Protein AF-A0A537KIN2-F1 (afdb_monomer_lite)

Foldseek 3Di:
DDDDDDDDDDPDDPPPPPPPPPPPPPDDPPDDPDPPDDPPPDDPPDDDDDDPDDDDPDDQDPADPPGHSDDDDADDDDPQADAQDWHHNPQFIWHHNDRVVGIHTDWDKDKDFFQFKADWADLDKDFLSHDPPWAWDDAQWKKKKKWKWKKFFQAWWKKKKKKAWPDFWPWKKKKKWKDPLAAPPDDDDIDMFIDHIDRDRIHITDITPGHDHPHIMIMMMIIITGHNHTTTITMMMHTPDGTMMTGGGIMMMMITDDPPPDDDPDD

Structure (mmCIF, N/CA/C/O backbone):
data_AF-A0A537KIN2-F1
#
_entry.id   AF-A0A537KIN2-F1
#
loop_
_atom_site.group_PDB
_atom_site.id
_atom_site.type_symbol
_atom_site.label_atom_id
_atom_site.label_alt_id
_atom_site.label_comp_id
_atom_site.label_asym_id
_atom_site.label_entity_id
_atom_site.label_seq_id
_atom_site.pdbx_PDB_ins_code
_atom_site.Cartn_x
_atom_site.Cartn_y
_atom_site.Cartn_z
_atom_site.occupancy
_atom_site.B_iso_or_equiv
_atom_site.auth_seq_id
_atom_site.auth_comp_id
_atom_site.auth_asym_id
_atom_site.auth_atom_id
_atom_site.pdbx_PDB_model_num
ATOM 1 N N . MET A 1 1 ? 97.132 45.764 -38.635 1.00 39.78 1 MET A N 1
ATOM 2 C CA . MET A 1 1 ? 95.747 45.614 -39.125 1.00 39.78 1 MET A CA 1
ATOM 3 C C . MET A 1 1 ? 95.246 44.272 -38.620 1.00 39.78 1 MET A C 1
ATOM 5 O O . MET A 1 1 ? 95.906 43.272 -38.862 1.00 39.78 1 MET A O 1
ATOM 9 N N . SER A 1 2 ? 94.201 44.305 -37.793 1.00 35.78 2 SER A N 1
ATOM 10 C CA . SER A 1 2 ? 93.611 43.160 -37.086 1.00 35.78 2 SER A CA 1
ATOM 11 C C . SER A 1 2 ? 92.954 42.163 -38.034 1.00 35.78 2 SER A C 1
ATOM 13 O O . SER A 1 2 ? 92.301 42.582 -38.985 1.00 35.78 2 SER A O 1
ATOM 15 N N . LEU A 1 3 ? 92.977 40.883 -37.660 1.00 30.70 3 LEU A N 1
ATOM 16 C CA . LEU A 1 3 ? 91.785 40.046 -37.774 1.00 30.70 3 LEU A CA 1
ATOM 17 C C . LEU A 1 3 ? 91.761 39.050 -36.605 1.00 30.70 3 LEU A C 1
ATOM 19 O O . LEU A 1 3 ? 92.515 38.083 -36.572 1.00 30.70 3 LEU A O 1
ATOM 23 N N . ILE A 1 4 ? 90.919 39.347 -35.615 1.00 37.16 4 ILE A N 1
ATOM 24 C CA . ILE A 1 4 ? 90.520 38.418 -34.556 1.00 37.16 4 ILE A CA 1
ATOM 25 C C . ILE A 1 4 ? 89.389 37.583 -35.156 1.00 37.16 4 ILE A C 1
ATOM 27 O O . ILE A 1 4 ? 88.365 38.138 -35.546 1.00 37.16 4 ILE A O 1
ATOM 31 N N . ILE A 1 5 ? 89.585 36.271 -35.259 1.00 40.25 5 ILE A N 1
ATOM 32 C CA . ILE A 1 5 ? 88.530 35.337 -35.654 1.00 40.25 5 ILE A CA 1
ATOM 33 C C . ILE A 1 5 ? 87.642 35.144 -34.421 1.00 40.25 5 ILE A C 1
ATOM 35 O O . ILE A 1 5 ? 88.079 34.586 -33.415 1.00 40.25 5 ILE A O 1
ATOM 39 N N . SER A 1 6 ? 86.426 35.685 -34.465 1.00 40.75 6 SER A N 1
ATOM 40 C CA . SER A 1 6 ? 85.420 35.502 -33.423 1.00 40.75 6 SER A CA 1
ATOM 41 C C . SER A 1 6 ? 84.963 34.047 -33.385 1.00 40.75 6 SER A C 1
ATOM 43 O O . SER A 1 6 ? 84.601 33.481 -34.413 1.00 40.75 6 SER A O 1
ATOM 45 N N . ASN A 1 7 ? 84.957 33.467 -32.187 1.00 42.25 7 ASN A N 1
ATOM 46 C CA . ASN A 1 7 ? 84.331 32.185 -31.901 1.00 42.25 7 ASN A CA 1
ATOM 47 C C . ASN A 1 7 ? 82.817 32.351 -32.110 1.00 42.25 7 ASN A C 1
ATOM 49 O O . ASN A 1 7 ? 82.207 33.200 -31.455 1.00 42.25 7 ASN A O 1
ATOM 53 N N . GLU A 1 8 ? 82.228 31.616 -33.053 1.00 41.94 8 GLU A N 1
ATOM 54 C CA . GLU A 1 8 ? 80.788 31.671 -33.295 1.00 41.94 8 GLU A CA 1
ATOM 55 C C . GLU A 1 8 ? 80.043 31.195 -32.044 1.00 41.94 8 GLU A C 1
ATOM 57 O O . GLU A 1 8 ? 80.265 30.098 -31.531 1.00 41.94 8 GLU A O 1
ATOM 62 N N . SER A 1 9 ? 79.167 32.053 -31.524 1.00 47.16 9 SER A N 1
ATOM 63 C CA . SER A 1 9 ? 78.214 31.688 -30.485 1.00 47.16 9 SER A CA 1
ATOM 64 C C . SER A 1 9 ? 77.310 30.579 -31.017 1.00 47.16 9 SER A C 1
ATOM 66 O O . SER A 1 9 ? 76.632 30.772 -32.028 1.00 47.16 9 SER A O 1
ATOM 68 N N . THR A 1 10 ? 77.264 29.445 -30.324 1.00 49.91 10 THR A N 1
ATOM 69 C CA . THR A 1 10 ? 76.230 28.428 -30.520 1.00 49.91 10 THR A CA 1
ATOM 70 C C . THR A 1 10 ? 74.847 29.091 -30.475 1.00 49.91 10 THR A C 1
ATOM 72 O O . THR A 1 10 ? 74.565 29.828 -29.524 1.00 49.91 10 THR A O 1
ATOM 75 N N . PRO A 1 11 ? 73.964 28.874 -31.468 1.00 47.19 11 PRO A N 1
ATOM 76 C CA . PRO A 1 11 ? 72.613 29.412 -31.404 1.00 47.19 11 PRO A CA 1
ATOM 77 C C . PRO A 1 11 ? 71.905 28.836 -30.179 1.00 47.19 11 PRO A C 1
ATOM 79 O O . PRO A 1 11 ? 71.941 27.625 -29.949 1.00 47.19 11 PRO A O 1
ATOM 82 N N . ALA A 1 12 ? 71.267 29.696 -29.386 1.00 55.62 12 ALA A N 1
ATOM 83 C CA . ALA A 1 12 ? 70.405 29.260 -28.300 1.00 55.62 12 ALA A CA 1
ATOM 84 C C . ALA A 1 12 ? 69.338 28.306 -28.862 1.00 55.62 12 ALA A C 1
ATOM 86 O O . ALA A 1 12 ? 68.627 28.650 -29.809 1.00 55.62 12 ALA A O 1
ATOM 87 N N . GLN A 1 13 ? 69.243 27.104 -28.291 1.00 53.28 13 GLN A N 1
ATOM 88 C CA . GLN A 1 13 ? 68.165 26.169 -28.595 1.00 53.28 13 GLN A CA 1
ATOM 89 C C . GLN A 1 13 ? 66.828 26.890 -28.346 1.00 53.28 13 GLN A C 1
ATOM 91 O O . GLN A 1 13 ? 66.653 27.444 -27.255 1.00 53.28 13 GLN A O 1
ATOM 96 N N . PRO A 1 14 ? 65.894 26.932 -29.316 1.00 53.47 14 PRO A N 1
ATOM 97 C CA . PRO A 1 14 ? 64.595 27.543 -29.077 1.00 53.47 14 PRO A CA 1
ATOM 98 C C . PRO A 1 14 ? 63.912 26.829 -27.898 1.00 53.47 14 PRO A C 1
ATOM 100 O O . PRO A 1 14 ? 64.088 25.614 -27.739 1.00 53.47 14 PRO A O 1
ATOM 103 N N . PRO A 1 15 ? 63.164 27.553 -27.044 1.00 53.34 15 PRO A N 1
ATOM 104 C CA . PRO A 1 15 ? 62.447 26.931 -25.940 1.00 53.34 15 PRO A CA 1
A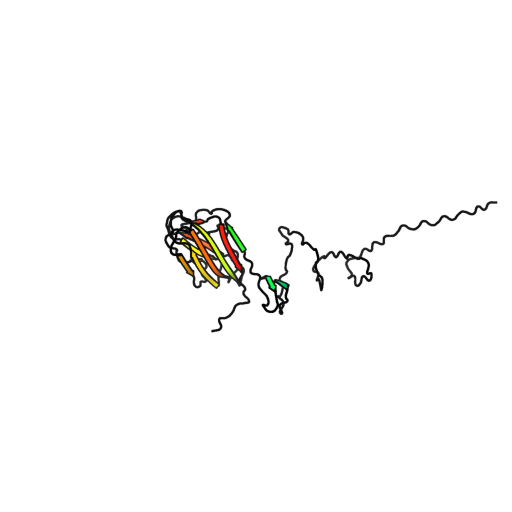TOM 105 C C . PRO A 1 15 ? 61.539 25.835 -26.499 1.00 53.34 15 PRO A C 1
ATOM 107 O O . PRO A 1 15 ? 60.920 26.021 -27.548 1.00 53.34 15 PRO A O 1
ATOM 110 N N . ALA A 1 16 ? 61.492 24.685 -25.822 1.00 50.12 16 ALA A N 1
ATOM 111 C CA . ALA A 1 16 ? 60.603 23.594 -26.190 1.00 50.12 16 ALA A CA 1
ATOM 112 C C . ALA A 1 16 ? 59.170 24.136 -26.252 1.00 50.12 16 ALA A C 1
ATOM 114 O O . ALA A 1 16 ? 58.554 24.425 -25.228 1.00 50.12 16 ALA A O 1
ATOM 115 N N . SER A 1 17 ? 58.664 24.322 -27.468 1.00 51.25 17 SER A N 1
ATOM 116 C CA . SER A 1 17 ? 57.258 24.597 -27.702 1.00 51.25 17 SER A CA 1
ATOM 117 C C . SER A 1 17 ? 56.509 23.326 -27.322 1.00 51.25 17 SER A C 1
ATOM 119 O O . SER A 1 17 ? 56.453 22.368 -28.093 1.00 51.25 17 SER A O 1
ATOM 121 N N . SER A 1 18 ? 55.943 23.287 -26.116 1.00 49.06 18 SER A N 1
ATOM 122 C CA . SER A 1 18 ? 54.794 22.426 -25.880 1.00 49.06 18 SER A CA 1
ATOM 123 C C . SER A 1 18 ? 53.691 22.957 -26.787 1.00 49.06 18 SER A C 1
ATOM 125 O O . SER A 1 18 ? 53.099 24.005 -26.524 1.00 49.06 18 SER A O 1
ATOM 127 N N . THR A 1 19 ? 53.471 22.286 -27.913 1.00 46.53 19 THR A N 1
ATOM 128 C CA . THR A 1 19 ? 52.301 22.561 -28.737 1.00 46.53 19 THR A CA 1
ATOM 129 C C . THR A 1 19 ? 51.100 22.022 -27.969 1.00 46.53 19 THR A C 1
ATOM 131 O O . THR A 1 19 ? 50.762 20.847 -28.077 1.00 46.53 19 THR A O 1
ATOM 134 N N . GLU A 1 20 ? 50.484 22.856 -27.133 1.00 43.34 20 GLU A N 1
ATOM 135 C CA . GLU A 1 20 ? 49.148 22.567 -26.621 1.00 43.34 20 GLU A CA 1
ATOM 136 C C . GLU A 1 20 ? 48.183 22.660 -27.804 1.00 43.34 20 GLU A C 1
ATOM 138 O O . GLU A 1 20 ? 47.859 23.738 -28.306 1.00 43.34 20 GLU A O 1
ATOM 143 N N . VAL A 1 21 ? 47.772 21.500 -28.315 1.00 47.22 21 VAL A N 1
ATOM 144 C CA . VAL A 1 21 ? 46.727 21.418 -29.331 1.00 47.22 21 VAL A CA 1
ATOM 145 C C . VAL A 1 21 ? 45.393 21.647 -28.629 1.00 47.22 21 VAL A C 1
ATOM 147 O O . VAL A 1 21 ? 44.801 20.727 -28.068 1.00 47.22 21 VAL A O 1
ATOM 150 N N . PHE A 1 22 ? 44.901 22.882 -28.671 1.00 45.75 22 PHE A N 1
ATOM 151 C CA . PHE A 1 22 ? 43.513 23.178 -28.330 1.00 45.75 22 PHE A CA 1
ATOM 152 C C . PHE A 1 22 ? 42.614 22.620 -29.435 1.00 45.75 22 PHE A C 1
ATOM 154 O O . PHE A 1 22 ? 42.468 23.213 -30.507 1.00 45.75 22 PHE A O 1
ATOM 161 N N . VAL A 1 23 ? 42.018 21.453 -29.195 1.00 50.72 23 VAL A N 1
ATOM 162 C CA . VAL A 1 23 ? 41.009 20.902 -30.102 1.00 50.72 23 VAL A CA 1
ATOM 163 C C . VAL A 1 23 ? 39.711 21.675 -29.872 1.00 50.72 23 VAL A C 1
ATOM 165 O O . VAL A 1 23 ? 39.028 21.489 -28.870 1.00 50.72 23 VAL A O 1
ATOM 168 N N . ASN A 1 24 ? 39.375 22.568 -30.804 1.00 43.12 24 ASN A N 1
ATOM 169 C CA . ASN A 1 24 ? 38.057 23.193 -30.873 1.00 43.12 24 ASN A CA 1
ATOM 170 C C . ASN A 1 24 ? 37.007 22.079 -31.045 1.00 43.12 24 ASN A C 1
ATOM 172 O O . ASN A 1 24 ? 37.044 21.337 -32.030 1.00 43.12 24 ASN A O 1
ATOM 176 N N . SER A 1 25 ? 36.089 21.956 -30.088 1.00 47.84 25 SER A N 1
ATOM 177 C CA . SER A 1 25 ? 35.126 20.859 -29.889 1.00 47.84 25 SER A CA 1
ATOM 178 C C . SER A 1 25 ? 34.070 20.684 -30.996 1.00 47.84 25 SER A C 1
ATOM 180 O O . SER A 1 25 ? 33.087 19.974 -30.820 1.00 47.84 25 SER A O 1
ATOM 182 N N . SER A 1 26 ? 34.271 21.278 -32.172 1.00 43.25 26 SER A N 1
ATOM 183 C CA . SER A 1 26 ? 33.318 21.240 -33.289 1.00 43.25 26 SER A CA 1
ATOM 184 C C . SER A 1 26 ? 33.646 20.202 -34.378 1.00 43.25 26 SER A C 1
ATOM 186 O O . SER A 1 26 ? 32.946 20.142 -35.388 1.00 43.25 26 SER A O 1
ATOM 188 N N . LYS A 1 27 ? 34.690 19.370 -34.226 1.00 44.53 27 LYS A N 1
ATOM 189 C CA . LYS A 1 27 ? 34.988 18.267 -35.163 1.00 44.53 27 LYS A CA 1
ATOM 190 C C . LYS A 1 27 ? 35.203 16.946 -34.427 1.00 44.53 27 LYS A C 1
ATOM 192 O O . LYS A 1 27 ? 36.077 16.847 -33.574 1.00 44.53 27 LYS A O 1
ATOM 197 N N . LYS A 1 28 ? 34.438 15.915 -34.816 1.00 45.06 28 LYS A N 1
ATOM 198 C CA . LYS A 1 28 ? 34.682 14.514 -34.432 1.00 45.06 28 LYS A CA 1
ATOM 199 C C . LYS A 1 28 ? 36.138 14.152 -34.736 1.00 45.06 28 LYS A C 1
ATOM 201 O O . LYS A 1 28 ? 36.561 14.218 -35.889 1.00 45.06 28 LYS A O 1
ATOM 206 N N . LEU A 1 29 ? 36.876 13.749 -33.709 1.00 52.16 29 LEU A N 1
ATOM 207 C CA . LEU A 1 29 ? 38.212 13.182 -33.836 1.00 52.16 29 LEU A CA 1
ATOM 208 C C . LEU A 1 29 ? 38.075 11.781 -34.441 1.00 52.16 29 LEU A C 1
ATOM 210 O O . LEU A 1 29 ? 37.618 10.858 -33.772 1.00 52.16 29 LEU A O 1
ATOM 214 N N . SER A 1 30 ? 38.364 11.637 -35.734 1.00 51.34 30 SER A N 1
ATOM 215 C CA . SER A 1 30 ? 38.019 10.416 -36.469 1.00 51.34 30 SER A CA 1
ATOM 216 C C . SER A 1 30 ? 38.991 9.256 -36.263 1.00 51.34 30 SER A C 1
ATOM 218 O O . SER A 1 30 ? 38.570 8.128 -36.467 1.00 51.34 30 SER A O 1
ATOM 220 N N . THR A 1 31 ? 40.226 9.485 -35.811 1.00 47.75 31 THR A N 1
ATOM 221 C CA . THR A 1 31 ? 41.200 8.424 -35.486 1.00 47.75 31 THR A CA 1
ATOM 222 C C . THR A 1 31 ? 42.373 9.011 -34.694 1.00 47.75 31 THR A C 1
ATOM 224 O O . THR A 1 31 ? 42.977 9.981 -35.148 1.00 47.75 31 THR A O 1
ATOM 227 N N . ILE A 1 32 ? 42.716 8.422 -33.543 1.00 53.81 32 ILE A N 1
ATOM 228 C CA . ILE A 1 32 ? 44.039 8.571 -32.912 1.00 53.81 32 ILE A CA 1
ATOM 229 C C . ILE A 1 32 ? 44.766 7.256 -33.190 1.00 53.81 32 ILE A C 1
ATOM 231 O O . ILE A 1 32 ? 44.373 6.226 -32.649 1.00 53.81 32 ILE A O 1
ATOM 235 N N . ASP A 1 33 ? 45.767 7.287 -34.065 1.00 56.06 33 ASP A N 1
ATOM 236 C CA . ASP A 1 33 ? 46.527 6.106 -34.495 1.00 56.06 33 ASP A CA 1
ATOM 237 C C . ASP A 1 33 ? 47.885 6.040 -33.783 1.00 56.06 33 ASP A C 1
ATOM 239 O O . ASP A 1 33 ? 48.935 5.939 -34.411 1.00 56.06 33 ASP A O 1
ATOM 243 N N . ASP A 1 34 ? 47.877 6.177 -32.453 1.00 52.44 34 ASP A N 1
ATOM 244 C CA . ASP A 1 34 ? 49.083 5.959 -31.657 1.00 52.44 34 ASP A CA 1
ATOM 245 C C . ASP A 1 34 ? 48.759 5.177 -30.380 1.00 52.44 34 ASP A C 1
ATOM 247 O O . ASP A 1 34 ? 47.962 5.593 -29.534 1.00 52.44 34 ASP A O 1
ATOM 251 N N . ALA A 1 35 ? 49.350 3.987 -30.278 1.00 46.12 35 ALA A N 1
ATOM 252 C CA . ALA A 1 35 ? 49.052 2.974 -29.269 1.00 46.12 35 ALA A CA 1
ATOM 253 C C . ALA A 1 35 ? 49.653 3.284 -27.883 1.00 46.12 35 ALA A C 1
ATOM 255 O O . ALA A 1 35 ? 49.505 2.485 -26.955 1.00 46.12 35 ALA A O 1
ATOM 256 N N . SER A 1 36 ? 50.308 4.433 -27.694 1.00 50.69 36 SER A N 1
ATOM 257 C CA . SER A 1 36 ? 50.860 4.837 -26.399 1.00 50.69 36 SER A CA 1
ATOM 258 C C . SER A 1 36 ? 49.978 5.859 -25.674 1.00 50.69 36 SER A C 1
ATOM 260 O O . SER A 1 36 ? 50.123 7.066 -25.823 1.00 50.69 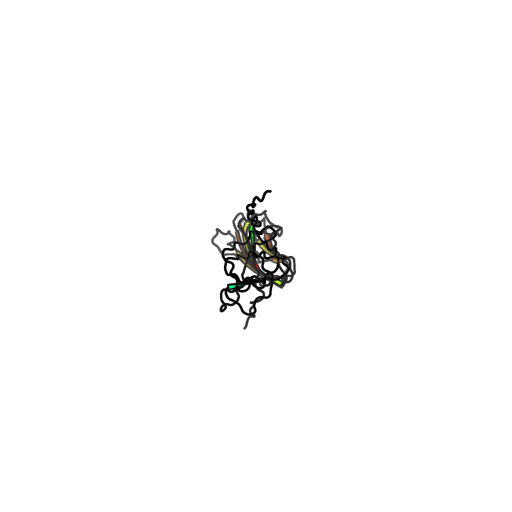36 SER A O 1
ATOM 262 N N . LEU A 1 37 ? 49.101 5.334 -24.811 1.00 46.66 37 LEU A N 1
ATOM 263 C CA . LEU A 1 37 ? 48.567 5.996 -23.611 1.00 46.66 37 LEU A CA 1
ATOM 264 C C . LEU A 1 37 ? 47.869 7.355 -23.802 1.00 46.66 37 LEU A C 1
ATOM 266 O O . LEU A 1 37 ? 48.074 8.276 -23.013 1.00 46.66 37 LEU A O 1
ATOM 270 N N . VAL A 1 38 ? 46.927 7.461 -24.737 1.00 49.44 38 VAL A N 1
ATOM 271 C CA . VAL A 1 38 ? 45.896 8.500 -24.615 1.00 49.44 38 VAL A CA 1
ATOM 272 C C . VAL A 1 38 ? 44.782 7.962 -23.717 1.00 49.44 38 VAL A C 1
ATOM 274 O O . VAL A 1 38 ? 43.867 7.275 -24.170 1.00 49.44 38 VAL A O 1
ATOM 277 N N . ARG A 1 39 ? 44.840 8.272 -22.414 1.00 53.19 39 ARG A N 1
ATOM 278 C CA . ARG A 1 39 ? 43.616 8.280 -21.600 1.00 53.19 39 ARG A CA 1
ATOM 279 C C . ARG A 1 39 ? 42.761 9.422 -22.135 1.00 53.19 39 ARG A C 1
ATOM 281 O O . ARG A 1 39 ? 42.972 10.577 -21.780 1.00 53.19 39 ARG A O 1
ATOM 288 N N . VAL A 1 40 ? 41.844 9.105 -23.045 1.00 55.25 40 VAL A N 1
ATOM 289 C CA . VAL A 1 40 ? 40.832 10.057 -23.499 1.00 55.25 40 VAL A CA 1
ATOM 290 C C . VAL A 1 40 ? 39.919 10.316 -22.305 1.00 55.25 40 VAL A C 1
ATOM 292 O O . VAL A 1 40 ? 39.040 9.512 -22.001 1.00 55.25 40 VAL A O 1
ATOM 295 N N . PHE A 1 41 ? 40.155 11.414 -21.592 1.00 56.47 41 PHE A N 1
ATOM 296 C CA . PHE A 1 41 ? 39.174 11.961 -20.666 1.00 56.47 41 PHE A CA 1
ATOM 297 C C . PHE A 1 41 ? 38.061 12.565 -21.522 1.00 56.47 41 PHE A C 1
ATOM 299 O O . PHE A 1 41 ? 38.174 13.687 -22.009 1.00 56.47 41 PHE A O 1
ATOM 306 N N . ALA A 1 42 ? 37.026 11.776 -21.801 1.00 58.97 42 ALA A N 1
ATOM 307 C CA . ALA A 1 42 ? 35.834 12.277 -22.460 1.00 58.97 42 ALA A CA 1
ATOM 308 C C . ALA A 1 42 ? 34.954 12.947 -21.401 1.00 58.97 42 ALA A C 1
ATOM 310 O O . ALA A 1 42 ? 34.322 12.263 -20.596 1.00 58.97 42 ALA A O 1
ATOM 311 N N . THR A 1 43 ? 34.913 14.278 -21.394 1.00 58.84 43 THR A N 1
ATOM 312 C CA . THR A 1 43 ? 33.793 14.989 -20.776 1.00 58.84 43 THR A CA 1
ATOM 313 C C . THR A 1 43 ? 32.577 14.758 -21.665 1.00 58.84 43 THR A C 1
ATOM 315 O O . THR A 1 43 ? 32.606 15.064 -22.857 1.00 58.84 43 THR A O 1
ATOM 318 N N . LEU A 1 44 ? 31.536 14.145 -21.110 1.00 67.12 44 LEU A N 1
ATOM 319 C CA . LEU A 1 44 ? 30.291 13.878 -21.822 1.00 67.12 44 LEU A CA 1
ATOM 320 C C . LEU A 1 44 ? 29.370 15.081 -21.632 1.00 67.12 44 LEU A C 1
ATOM 322 O O . LEU A 1 44 ? 28.582 15.128 -20.690 1.00 67.12 44 LEU A O 1
ATOM 326 N N . ASP A 1 45 ? 29.490 16.067 -22.511 1.00 62.81 45 ASP A N 1
ATOM 327 C CA . ASP A 1 45 ? 28.634 17.251 -22.488 1.00 62.81 45 ASP A CA 1
ATOM 328 C C . ASP A 1 45 ? 27.390 17.005 -23.363 1.00 62.81 45 ASP A C 1
ATOM 330 O O . ASP A 1 45 ? 27.324 17.435 -24.512 1.00 62.81 45 ASP A O 1
ATOM 334 N N . GLY A 1 46 ? 26.391 16.282 -22.836 1.00 66.88 46 GLY A N 1
ATOM 335 C CA . GLY A 1 46 ? 25.095 16.076 -23.507 1.00 66.88 46 GLY A CA 1
ATOM 336 C C . GLY A 1 46 ? 24.609 14.623 -23.578 1.00 66.88 46 GLY A C 1
ATOM 337 O O . GLY A 1 46 ? 24.923 13.802 -22.718 1.00 66.88 46 GLY A O 1
ATOM 338 N N . ILE A 1 47 ? 23.775 14.314 -24.583 1.00 71.06 47 ILE A N 1
ATOM 339 C CA . ILE A 1 47 ? 23.265 12.955 -24.837 1.00 71.06 47 ILE A CA 1
ATOM 340 C C . ILE A 1 47 ? 24.313 12.184 -25.644 1.00 71.06 47 ILE A C 1
ATOM 342 O O . ILE A 1 47 ? 24.467 12.417 -26.840 1.00 71.06 47 ILE A O 1
ATOM 346 N N . GLU A 1 48 ? 24.980 11.228 -25.005 1.00 71.19 48 GLU A N 1
ATOM 347 C CA . GLU A 1 48 ? 26.016 10.391 -25.617 1.00 71.19 48 GLU A CA 1
ATOM 348 C C . GLU A 1 48 ? 25.613 8.909 -25.593 1.00 71.19 48 GLU A C 1
ATOM 350 O O . GLU A 1 48 ? 25.018 8.425 -24.630 1.00 71.19 48 GLU A O 1
ATOM 355 N N . THR A 1 49 ? 25.923 8.164 -26.661 1.00 73.38 49 THR A N 1
ATOM 356 C CA . THR A 1 49 ? 25.625 6.721 -26.762 1.00 73.38 49 THR A CA 1
ATOM 357 C C . THR A 1 49 ? 26.902 5.896 -26.648 1.00 73.38 49 THR A C 1
ATOM 359 O O . THR A 1 49 ? 27.785 5.970 -27.502 1.00 73.38 49 THR A O 1
ATOM 362 N N . PHE A 1 50 ? 26.971 5.031 -25.636 1.00 72.06 50 PHE A N 1
ATOM 363 C CA . PHE A 1 50 ? 28.070 4.083 -25.457 1.00 72.06 50 PHE A CA 1
ATOM 364 C C . PHE A 1 50 ? 27.767 2.759 -26.158 1.00 72.06 50 PHE A C 1
ATOM 366 O O . PHE A 1 50 ? 26.960 1.967 -25.685 1.00 72.06 50 PHE A O 1
ATOM 373 N N . THR A 1 51 ? 28.440 2.492 -27.278 1.00 76.88 51 THR A N 1
ATOM 374 C CA . THR A 1 51 ? 28.343 1.195 -27.972 1.00 76.88 51 THR A CA 1
ATOM 375 C C . THR A 1 51 ? 29.540 0.317 -27.614 1.00 76.88 51 THR A C 1
ATOM 377 O O . THR A 1 51 ? 30.685 0.742 -27.775 1.00 76.88 51 THR A O 1
ATOM 380 N N . ASN A 1 52 ? 29.282 -0.911 -27.150 1.00 76.38 52 ASN A N 1
ATOM 381 C CA . ASN A 1 52 ? 30.300 -1.918 -26.810 1.00 76.38 52 ASN A CA 1
ATOM 382 C C . ASN A 1 52 ? 31.351 -1.429 -25.796 1.00 76.38 52 ASN A C 1
ATOM 384 O O . ASN A 1 52 ? 32.536 -1.754 -25.906 1.00 76.38 52 ASN A O 1
ATOM 388 N N . LYS A 1 53 ? 30.937 -0.614 -24.821 1.00 73.31 53 LYS A N 1
ATOM 389 C CA . LYS A 1 53 ? 31.801 -0.147 -23.729 1.00 73.31 53 LYS A CA 1
ATOM 390 C C . LYS A 1 53 ? 31.359 -0.768 -22.412 1.00 73.31 53 LYS A C 1
ATOM 392 O O . LYS A 1 53 ? 30.174 -0.973 -22.185 1.00 73.31 53 LYS A O 1
ATOM 397 N N . THR A 1 54 ? 32.332 -1.053 -21.553 1.00 76.12 54 THR A N 1
ATOM 398 C CA . THR A 1 54 ? 32.107 -1.479 -20.168 1.00 76.12 54 THR A CA 1
ATOM 399 C C . THR A 1 54 ? 32.511 -0.329 -19.258 1.00 76.12 54 THR A C 1
ATOM 401 O O . THR A 1 54 ? 33.600 0.218 -19.421 1.00 76.12 54 THR A O 1
ATOM 404 N N . LEU A 1 55 ? 31.655 0.037 -18.307 1.00 78.44 55 LEU A N 1
ATOM 405 C CA . LEU A 1 55 ? 32.031 0.937 -17.218 1.00 78.44 55 LEU A CA 1
ATOM 406 C C . LEU A 1 55 ? 32.771 0.103 -16.165 1.00 78.44 55 LEU A C 1
ATOM 408 O O . LEU A 1 55 ? 32.242 -0.904 -15.699 1.00 78.44 55 LEU A O 1
ATOM 412 N N . THR A 1 56 ? 34.013 0.452 -15.826 1.00 79.62 56 THR A N 1
ATOM 413 C CA . THR A 1 56 ? 34.837 -0.321 -14.878 1.00 79.62 56 THR A CA 1
ATOM 414 C C . THR A 1 56 ? 35.388 0.595 -13.799 1.00 79.62 56 THR A C 1
ATOM 416 O O . THR A 1 56 ? 36.114 1.530 -14.106 1.00 79.62 56 THR A O 1
ATOM 419 N N . GLY A 1 57 ? 35.071 0.302 -12.535 1.00 73.81 57 GLY A N 1
ATOM 420 C CA . GLY A 1 57 ? 35.567 1.074 -11.390 1.00 73.81 57 GLY A CA 1
ATOM 421 C C . GLY A 1 57 ? 34.905 2.441 -11.201 1.00 73.81 57 GLY A C 1
ATOM 422 O O . GLY A 1 57 ? 35.339 3.200 -10.341 1.00 73.81 57 GLY A O 1
ATOM 423 N N . GLU A 1 58 ? 33.860 2.746 -11.969 1.00 78.31 58 GLU A N 1
ATOM 424 C CA . GLU A 1 58 ? 33.152 4.018 -11.871 1.00 78.31 58 GLU A CA 1
ATOM 425 C C . GLU A 1 58 ? 32.187 4.021 -10.682 1.00 78.31 58 GLU A C 1
ATOM 427 O O . GLU A 1 58 ? 31.355 3.124 -10.523 1.00 78.31 58 GLU A O 1
ATOM 432 N N . LEU A 1 59 ? 32.290 5.061 -9.856 1.00 83.69 59 LEU A N 1
ATOM 433 C CA . LEU A 1 59 ? 31.339 5.362 -8.794 1.00 83.69 59 LEU A CA 1
ATOM 434 C C . LEU A 1 59 ? 30.410 6.471 -9.289 1.00 83.69 59 LEU A C 1
ATOM 436 O O . LEU A 1 59 ? 30.871 7.545 -9.670 1.00 83.69 59 LEU A O 1
ATOM 440 N N . LEU A 1 60 ? 29.097 6.232 -9.259 1.00 87.88 60 LEU A N 1
ATOM 441 C CA . LEU A 1 60 ? 28.131 7.291 -9.545 1.00 87.88 60 LEU A CA 1
ATOM 442 C C . LEU A 1 60 ? 28.307 8.430 -8.538 1.00 87.88 60 LEU A C 1
ATOM 444 O O . LEU A 1 60 ? 28.451 8.195 -7.336 1.00 87.88 60 LEU A O 1
ATOM 448 N N . THR A 1 61 ? 28.268 9.671 -9.023 1.00 87.81 61 THR A N 1
ATOM 449 C CA . THR A 1 61 ? 28.282 10.834 -8.128 1.00 87.81 61 THR A CA 1
ATOM 450 C C . THR A 1 61 ? 27.055 10.790 -7.219 1.00 87.81 61 THR A C 1
ATOM 452 O O . THR A 1 61 ? 25.968 10.392 -7.639 1.00 87.81 61 THR A O 1
ATOM 455 N N . ALA A 1 62 ? 27.231 11.188 -5.958 1.00 92.75 62 ALA A N 1
ATOM 456 C CA . ALA A 1 62 ? 26.129 11.263 -5.012 1.00 92.75 62 ALA A CA 1
ATOM 457 C C . ALA A 1 62 ? 25.023 12.192 -5.536 1.00 92.75 62 ALA A C 1
ATOM 459 O O . ALA A 1 62 ? 25.286 13.241 -6.122 1.00 92.75 62 ALA A O 1
ATOM 460 N N . GLY A 1 63 ? 23.778 11.795 -5.297 1.00 90.31 63 GLY A N 1
ATOM 461 C CA . GLY A 1 63 ? 22.622 12.590 -5.673 1.00 90.31 63 GLY A CA 1
ATOM 462 C C . GLY A 1 63 ? 22.498 13.836 -4.806 1.00 90.31 63 GLY A C 1
ATOM 463 O O . GLY A 1 63 ? 23.040 13.915 -3.702 1.00 90.31 63 GLY A O 1
ATOM 464 N N . THR A 1 64 ? 21.727 14.795 -5.296 1.00 94.38 64 THR A N 1
ATOM 465 C CA . THR A 1 64 ? 21.277 15.962 -4.536 1.00 94.38 64 THR A CA 1
ATOM 466 C C . THR A 1 64 ? 19.777 15.851 -4.259 1.00 94.38 64 THR A C 1
ATOM 468 O O . THR A 1 64 ? 19.126 14.879 -4.639 1.00 94.38 64 THR A O 1
ATOM 471 N N . ALA A 1 65 ? 19.193 16.868 -3.623 1.00 93.94 65 ALA A N 1
ATOM 472 C CA . ALA A 1 65 ? 17.745 16.939 -3.427 1.00 93.94 65 ALA A CA 1
ATOM 473 C C . ALA A 1 65 ? 16.943 16.977 -4.748 1.00 93.94 65 ALA A C 1
ATOM 475 O O . ALA A 1 65 ? 15.752 16.678 -4.736 1.00 93.94 65 ALA A O 1
ATOM 476 N N . THR A 1 66 ? 17.570 17.355 -5.868 1.00 91.94 66 THR A N 1
ATOM 477 C CA . THR A 1 66 ? 16.904 17.535 -7.171 1.00 91.94 66 THR A CA 1
ATOM 478 C C . THR A 1 66 ? 17.498 16.694 -8.299 1.00 91.94 66 THR A C 1
ATOM 480 O O . THR A 1 66 ? 16.908 16.639 -9.375 1.00 91.94 66 THR A O 1
ATOM 483 N N . VAL A 1 67 ? 18.640 16.035 -8.081 1.00 89.75 67 VAL A N 1
ATOM 484 C CA . VAL A 1 67 ? 19.334 15.234 -9.097 1.00 89.75 67 VAL A CA 1
ATOM 485 C C . VAL A 1 67 ? 19.659 13.861 -8.521 1.00 89.75 67 VAL A C 1
ATOM 487 O O . VAL A 1 67 ? 20.422 13.754 -7.563 1.00 89.75 67 VAL A O 1
ATOM 490 N N . ALA A 1 68 ? 19.093 12.803 -9.102 1.00 92.50 68 ALA A N 1
ATOM 491 C CA . ALA A 1 68 ? 19.422 11.433 -8.722 1.00 92.50 68 ALA A CA 1
ATOM 492 C C . ALA A 1 68 ? 20.784 11.001 -9.311 1.00 92.50 68 ALA A C 1
ATOM 494 O O . ALA A 1 68 ? 21.118 11.435 -10.414 1.00 92.50 68 ALA A O 1
ATOM 495 N N . PRO A 1 69 ? 21.536 10.096 -8.648 1.00 91.75 69 PRO A N 1
ATOM 496 C CA . PRO A 1 69 ? 22.772 9.519 -9.199 1.00 91.75 69 PRO A CA 1
ATOM 497 C C . PRO A 1 69 ? 22.577 8.805 -10.543 1.00 91.75 69 PRO A C 1
ATOM 499 O O . PRO A 1 69 ? 23.496 8.720 -11.350 1.00 91.75 69 PRO A O 1
ATOM 502 N N . LEU A 1 70 ? 21.378 8.254 -10.757 1.00 90.69 70 LEU A N 1
ATOM 503 C CA . LEU A 1 70 ? 20.969 7.564 -11.971 1.00 90.69 70 LEU A CA 1
ATOM 504 C C . LEU A 1 70 ? 19.504 7.895 -12.246 1.00 90.69 70 LEU A C 1
ATOM 506 O O . LEU A 1 70 ? 18.650 7.723 -11.377 1.00 90.69 70 LEU A O 1
ATOM 510 N N . THR A 1 71 ? 19.222 8.360 -13.458 1.00 90.25 71 THR A N 1
ATOM 511 C CA . THR A 1 71 ? 17.865 8.623 -13.943 1.00 90.25 71 THR A CA 1
ATOM 512 C C . THR A 1 71 ? 17.671 7.877 -15.253 1.00 90.25 71 THR A C 1
ATOM 514 O O . THR A 1 71 ? 18.561 7.879 -16.100 1.00 90.25 71 THR A O 1
ATOM 517 N N . PHE A 1 72 ? 16.511 7.247 -15.424 1.00 90.25 72 PHE A N 1
ATOM 518 C CA . PHE A 1 72 ? 16.139 6.585 -16.668 1.00 90.25 72 PHE A CA 1
ATOM 519 C C . PHE A 1 72 ? 15.159 7.461 -17.437 1.00 90.25 72 PHE A C 1
ATOM 521 O O . PHE A 1 72 ? 14.156 7.918 -16.887 1.00 90.25 72 PHE A O 1
ATOM 528 N N . ASN A 1 73 ? 15.429 7.656 -18.723 1.00 89.56 73 ASN A N 1
ATOM 529 C CA . ASN A 1 73 ? 14.450 8.241 -19.625 1.00 89.56 73 ASN A CA 1
ATOM 530 C C . ASN A 1 73 ? 13.406 7.179 -19.969 1.00 89.56 73 ASN A C 1
ATOM 532 O O . ASN A 1 73 ? 13.759 6.042 -20.278 1.00 89.56 73 ASN A O 1
ATOM 536 N N . ALA A 1 74 ? 12.128 7.552 -19.909 1.00 90.44 74 ALA A N 1
ATOM 537 C CA . ALA A 1 74 ? 11.050 6.681 -20.358 1.00 90.44 74 ALA A CA 1
ATOM 538 C C . ALA A 1 74 ? 11.216 6.380 -21.854 1.00 90.44 74 ALA A C 1
ATOM 540 O O . ALA A 1 74 ? 11.435 7.296 -22.653 1.00 90.44 74 ALA A O 1
ATOM 541 N N . GLY A 1 75 ? 11.109 5.109 -22.226 1.00 88.50 75 GLY A N 1
ATOM 542 C CA . GLY A 1 75 ? 11.276 4.655 -23.600 1.00 88.50 75 GLY A CA 1
ATOM 543 C C . GLY A 1 75 ? 10.317 3.533 -23.976 1.00 88.50 75 GLY A C 1
ATOM 544 O O . GLY A 1 75 ? 9.415 3.167 -23.232 1.00 88.50 75 GLY A O 1
ATOM 545 N N . THR A 1 76 ? 10.505 2.986 -25.172 1.00 89.00 76 THR A N 1
ATOM 546 C CA . THR A 1 76 ? 9.838 1.740 -25.564 1.00 89.00 76 THR A CA 1
ATOM 547 C C . THR A 1 76 ? 10.704 0.572 -25.116 1.00 89.00 76 THR A C 1
ATOM 549 O O . THR A 1 76 ? 11.884 0.526 -25.458 1.00 89.00 76 THR A O 1
ATOM 552 N N . ASN A 1 77 ? 10.122 -0.371 -24.377 1.00 89.44 77 ASN A N 1
ATOM 553 C CA . ASN A 1 77 ? 10.803 -1.619 -24.043 1.00 89.44 77 ASN A CA 1
ATOM 554 C C . ASN A 1 77 ? 11.101 -2.420 -25.325 1.00 89.44 77 ASN A C 1
ATOM 556 O O . ASN A 1 77 ? 10.308 -2.426 -26.269 1.00 89.44 77 ASN A O 1
ATOM 560 N N . LEU A 1 78 ? 12.216 -3.142 -25.347 1.00 86.88 78 LEU A N 1
ATOM 561 C CA . LEU A 1 78 ? 12.619 -4.037 -26.424 1.00 86.88 78 LEU A CA 1
ATOM 562 C C . LEU A 1 78 ? 11.509 -5.049 -26.731 1.00 86.88 78 LEU A C 1
ATOM 564 O O . LEU A 1 78 ? 10.898 -5.642 -25.836 1.00 86.88 78 LEU A O 1
ATOM 568 N N . THR A 1 79 ? 11.282 -5.307 -28.014 1.00 87.12 79 THR A N 1
ATOM 569 C CA . THR A 1 79 ? 10.307 -6.316 -28.453 1.00 87.12 79 THR A CA 1
ATOM 570 C C . THR A 1 79 ? 10.784 -7.740 -28.171 1.00 87.12 79 THR A C 1
ATOM 572 O O . THR A 1 79 ? 9.965 -8.630 -27.974 1.00 87.12 79 THR A O 1
ATOM 575 N N . THR A 1 80 ? 12.102 -7.950 -28.101 1.00 88.06 80 THR A N 1
ATOM 576 C CA . THR A 1 80 ? 12.734 -9.210 -27.690 1.00 88.06 80 THR A CA 1
ATOM 577 C C . THR A 1 80 ? 13.488 -8.983 -26.377 1.00 88.06 80 THR A C 1
ATOM 579 O O . THR A 1 80 ? 14.388 -8.141 -26.364 1.00 88.06 80 THR A O 1
ATOM 582 N N . PRO A 1 81 ? 13.143 -9.683 -25.278 1.00 87.88 81 PRO A N 1
ATOM 583 C CA . PRO A 1 81 ? 13.874 -9.572 -24.019 1.00 87.88 81 PRO A CA 1
ATOM 584 C C . PRO A 1 81 ? 15.352 -9.941 -24.191 1.00 87.88 81 PRO A C 1
ATOM 586 O O . PRO A 1 81 ? 15.682 -10.896 -24.894 1.00 87.88 81 PRO A O 1
ATOM 589 N N . VAL A 1 82 ? 16.236 -9.204 -23.520 1.00 91.25 82 VAL A N 1
ATOM 590 C CA . VAL A 1 82 ? 17.684 -9.455 -23.509 1.00 91.25 82 VAL A CA 1
ATOM 591 C C . VAL A 1 82 ? 18.123 -9.682 -22.069 1.00 91.25 82 VAL A C 1
ATOM 593 O O . VAL A 1 82 ? 17.867 -8.844 -21.211 1.00 91.25 82 VAL A O 1
ATOM 596 N N . ALA A 1 83 ? 18.782 -10.809 -21.797 1.00 93.19 83 ALA A N 1
ATOM 597 C CA . ALA A 1 83 ? 19.275 -11.126 -20.458 1.00 93.19 83 ALA A CA 1
ATOM 598 C C . ALA A 1 83 ? 20.235 -10.039 -19.936 1.00 93.19 83 ALA A C 1
ATOM 600 O O . ALA A 1 83 ? 21.098 -9.552 -20.665 1.00 93.19 83 ALA A O 1
ATOM 601 N N . GLY A 1 84 ? 20.077 -9.666 -18.668 1.00 90.62 84 GLY A N 1
ATOM 602 C CA . GLY A 1 84 ? 20.794 -8.578 -18.004 1.00 90.62 84 GLY A CA 1
ATOM 603 C C . GLY A 1 84 ? 20.251 -7.171 -18.275 1.00 90.62 84 GLY A C 1
ATOM 604 O O . GLY A 1 84 ? 20.817 -6.213 -17.753 1.00 90.62 84 GLY A O 1
ATOM 605 N N . ALA A 1 85 ? 19.190 -7.007 -19.072 1.00 91.12 85 ALA A N 1
ATOM 606 C CA . ALA A 1 85 ? 18.653 -5.682 -19.376 1.00 91.12 85 ALA A CA 1
ATOM 607 C C . ALA A 1 85 ? 17.781 -5.128 -18.237 1.00 91.12 85 ALA A C 1
ATOM 609 O O . ALA A 1 85 ? 16.934 -5.847 -17.699 1.00 91.12 85 ALA A O 1
ATOM 610 N N . THR A 1 86 ? 17.943 -3.830 -17.954 1.00 93.31 86 THR A N 1
ATOM 611 C CA . THR A 1 86 ? 16.992 -3.012 -17.189 1.00 93.31 86 THR A CA 1
ATOM 612 C C . THR A 1 86 ? 16.348 -1.989 -18.120 1.00 93.31 86 THR A C 1
ATOM 614 O O . THR A 1 86 ? 17.047 -1.247 -18.811 1.00 93.31 86 THR A O 1
ATOM 617 N N . GLU A 1 87 ? 15.020 -1.930 -18.130 1.00 92.06 87 GLU A N 1
ATOM 618 C CA . GLU A 1 87 ? 14.233 -1.086 -19.035 1.00 92.06 87 GLU A CA 1
ATOM 619 C C . GLU A 1 87 ? 13.187 -0.278 -18.257 1.00 92.06 87 GLU A C 1
ATOM 621 O O . GLU A 1 87 ? 12.732 -0.703 -17.193 1.00 92.06 87 GLU A O 1
ATOM 626 N N . TYR A 1 88 ? 12.809 0.893 -18.774 1.00 91.62 88 TYR A N 1
ATOM 627 C CA . TYR A 1 88 ? 11.814 1.777 -18.164 1.00 91.62 88 TYR A CA 1
ATOM 628 C C . TYR A 1 88 ? 10.893 2.383 -19.224 1.00 91.62 88 TYR A C 1
ATOM 630 O O . TYR A 1 88 ? 11.350 3.092 -20.122 1.00 91.62 88 TYR A O 1
ATOM 638 N N . ASP A 1 89 ? 9.587 2.158 -19.086 1.00 89.25 89 ASP A N 1
ATOM 639 C CA . ASP A 1 89 ? 8.568 2.608 -20.047 1.00 89.25 89 ASP A CA 1
ATOM 640 C C . ASP A 1 89 ? 7.804 3.873 -19.616 1.00 89.25 89 ASP A C 1
ATOM 642 O O . ASP A 1 89 ? 6.801 4.249 -20.220 1.00 89.25 89 ASP A O 1
ATOM 646 N N . GLY A 1 90 ? 8.241 4.538 -18.542 1.00 86.62 90 GLY A N 1
ATOM 647 C CA . GLY A 1 90 ? 7.497 5.654 -17.945 1.00 86.62 90 GLY A CA 1
ATOM 648 C C . GLY A 1 90 ? 6.432 5.225 -16.930 1.00 86.62 90 GLY A C 1
ATOM 649 O O . GLY A 1 90 ? 5.879 6.067 -16.222 1.00 86.62 90 GLY A O 1
ATOM 650 N N . THR A 1 91 ? 6.142 3.927 -16.834 1.00 81.12 91 THR A N 1
ATOM 651 C CA . THR A 1 91 ? 5.155 3.345 -15.916 1.00 81.12 91 THR A CA 1
ATOM 652 C C . THR A 1 91 ? 5.782 2.359 -14.941 1.00 81.12 91 THR A C 1
ATOM 654 O O . THR A 1 91 ? 5.392 2.339 -13.768 1.00 81.12 91 THR A O 1
ATOM 657 N N . SER A 1 92 ? 6.723 1.536 -15.391 1.00 85.38 92 SER A N 1
ATOM 658 C CA . SER A 1 92 ? 7.371 0.500 -14.591 1.00 85.38 92 SER A CA 1
ATOM 659 C C . SER A 1 92 ? 8.798 0.252 -15.050 1.00 85.38 92 SER A C 1
ATOM 661 O O . SER A 1 92 ? 9.145 0.442 -16.216 1.00 85.38 92 SER A O 1
ATOM 663 N N . PHE A 1 93 ? 9.621 -0.174 -14.097 1.00 90.06 93 PHE A N 1
ATOM 664 C CA . PHE A 1 93 ? 10.920 -0.754 -14.386 1.00 90.06 93 PHE A CA 1
ATOM 665 C C . PHE A 1 93 ? 10.764 -2.237 -14.666 1.00 90.06 93 PHE A C 1
ATOM 667 O O . PHE A 1 93 ? 9.918 -2.913 -14.073 1.00 90.06 93 PHE A O 1
ATOM 674 N N . TYR A 1 94 ? 11.624 -2.740 -15.532 1.00 90.31 94 TYR A N 1
ATOM 675 C CA . TYR A 1 94 ? 11.692 -4.149 -15.844 1.00 90.31 94 TYR A CA 1
ATOM 676 C C . TYR A 1 94 ? 13.131 -4.617 -15.810 1.00 90.31 94 TYR A C 1
ATOM 678 O O . TYR A 1 94 ? 14.013 -3.911 -16.288 1.00 90.31 94 TYR A O 1
ATOM 686 N N . ASP A 1 95 ? 13.335 -5.819 -15.292 1.00 92.12 95 ASP A N 1
ATOM 687 C CA . ASP A 1 95 ? 14.617 -6.502 -15.275 1.00 92.12 95 ASP A CA 1
ATOM 688 C C . ASP A 1 95 ? 14.457 -7.847 -15.984 1.00 92.12 95 ASP A C 1
ATOM 690 O O . ASP A 1 95 ? 13.536 -8.617 -15.702 1.00 92.12 95 ASP A O 1
ATOM 694 N N . THR A 1 96 ? 15.341 -8.139 -16.931 1.00 92.62 96 THR A N 1
ATOM 695 C CA . THR A 1 96 ? 15.334 -9.414 -17.657 1.00 92.62 96 THR A CA 1
ATOM 696 C C . THR A 1 96 ? 16.498 -10.256 -17.161 1.00 92.62 96 THR A C 1
ATOM 698 O O . THR A 1 96 ? 17.631 -10.044 -17.573 1.00 92.62 96 THR A O 1
ATOM 701 N N . ILE A 1 97 ? 16.244 -11.203 -16.257 1.00 90.62 97 ILE A N 1
ATOM 702 C CA . ILE A 1 97 ? 17.299 -12.083 -15.718 1.00 90.62 97 ILE A CA 1
ATOM 703 C C . ILE A 1 97 ? 17.755 -13.079 -16.792 1.00 90.62 97 ILE A C 1
ATOM 705 O O . ILE A 1 97 ? 18.950 -13.292 -16.987 1.00 90.62 97 ILE A O 1
ATOM 709 N N . ASP A 1 98 ? 16.797 -13.648 -17.520 1.00 89.12 98 ASP A N 1
ATOM 710 C CA . ASP A 1 98 ? 17.005 -14.619 -18.586 1.00 89.12 98 ASP A CA 1
ATOM 711 C C . ASP A 1 98 ? 15.937 -14.447 -19.683 1.00 89.12 98 ASP A C 1
ATOM 713 O O . ASP A 1 98 ? 14.931 -13.764 -19.495 1.00 89.12 98 ASP A O 1
ATOM 717 N N . THR A 1 99 ? 16.149 -15.050 -20.852 1.00 88.19 99 THR A N 1
ATOM 718 C CA . THR A 1 99 ? 15.217 -14.938 -21.989 1.00 88.19 99 THR A CA 1
ATOM 719 C C . THR A 1 99 ? 14.133 -16.019 -22.020 1.00 88.19 99 THR A C 1
ATOM 721 O O . THR A 1 99 ? 13.200 -15.905 -22.808 1.00 88.19 99 THR A O 1
ATOM 724 N N . THR A 1 100 ? 14.223 -17.046 -21.171 1.00 88.19 100 THR A N 1
ATOM 725 C CA . THR A 1 100 ? 13.244 -18.145 -21.075 1.00 88.19 100 THR A CA 1
ATOM 726 C C . THR A 1 100 ? 12.014 -17.705 -20.287 1.00 88.19 100 THR A C 1
ATOM 728 O O . THR A 1 100 ? 10.886 -17.904 -20.733 1.00 88.19 100 THR A O 1
ATOM 731 N N . SER A 1 101 ? 12.236 -17.069 -19.137 1.00 83.56 101 SER A N 1
ATOM 732 C CA . SER A 1 101 ? 11.199 -16.481 -18.280 1.00 83.56 101 SER A CA 1
ATOM 733 C C . SER A 1 101 ? 10.682 -15.149 -18.836 1.00 83.56 101 SER A C 1
ATOM 735 O O . SER A 1 101 ? 9.603 -14.686 -18.466 1.00 83.56 101 SER A O 1
ATOM 737 N N . GLY A 1 102 ? 11.455 -14.534 -19.735 1.00 84.25 102 GLY A N 1
ATOM 738 C CA . GLY A 1 102 ? 11.159 -13.239 -20.327 1.00 84.25 102 GLY A CA 1
ATOM 739 C C . GLY A 1 102 ? 11.390 -12.078 -19.360 1.00 84.25 102 GLY A C 1
ATOM 740 O O . GLY A 1 102 ? 12.164 -12.151 -18.406 1.00 84.25 102 GLY A O 1
ATOM 741 N N . ARG A 1 103 ? 10.726 -10.959 -19.645 1.00 87.12 103 ARG A N 1
ATOM 742 C CA . ARG A 1 103 ? 10.882 -9.706 -18.905 1.00 87.12 103 ARG A CA 1
ATOM 743 C C . ARG A 1 103 ? 10.106 -9.749 -17.585 1.00 87.12 103 ARG A C 1
ATOM 745 O O . ARG A 1 103 ? 8.885 -9.903 -17.606 1.00 87.12 103 ARG A O 1
ATOM 752 N N . ALA A 1 104 ? 10.783 -9.530 -16.456 1.00 86.25 104 ALA A N 1
ATOM 753 C CA . ALA A 1 104 ? 10.135 -9.382 -15.156 1.00 86.25 104 ALA A CA 1
ATOM 754 C C . ALA A 1 104 ? 9.894 -7.902 -14.846 1.00 86.25 104 ALA A C 1
ATOM 756 O O . ALA A 1 104 ? 10.784 -7.069 -15.003 1.00 86.25 104 ALA A O 1
ATOM 757 N N . GLN A 1 105 ? 8.695 -7.559 -14.380 1.00 85.62 105 GLN A N 1
ATOM 758 C CA . GLN A 1 105 ? 8.463 -6.236 -13.811 1.00 85.62 105 GLN A CA 1
ATOM 759 C C . GLN A 1 105 ? 9.130 -6.150 -12.436 1.00 85.62 105 GLN A C 1
ATOM 761 O O . GLN A 1 105 ? 8.968 -7.041 -11.598 1.00 85.62 105 GLN A O 1
ATOM 766 N N . ARG A 1 106 ? 9.807 -5.033 -12.174 1.00 86.50 106 ARG A N 1
ATOM 767 C CA . ARG A 1 106 ? 10.234 -4.667 -10.828 1.00 86.50 106 ARG A CA 1
ATOM 768 C C . ARG A 1 106 ? 9.036 -4.135 -10.037 1.00 86.50 106 ARG A C 1
ATOM 770 O O . ARG A 1 106 ? 8.509 -3.057 -10.318 1.00 86.50 106 ARG A O 1
ATOM 777 N N . SER A 1 107 ? 8.595 -4.913 -9.054 1.00 83.06 107 SER A N 1
ATOM 778 C CA . SER A 1 107 ? 7.487 -4.559 -8.161 1.00 83.06 107 SER A CA 1
ATOM 779 C C . SER A 1 107 ? 8.000 -3.819 -6.929 1.00 83.06 107 SER A C 1
ATOM 781 O O . SER A 1 107 ? 8.192 -4.412 -5.868 1.00 83.06 107 SER A O 1
ATOM 783 N N . ASP A 1 108 ? 8.223 -2.516 -7.076 1.00 86.00 108 ASP A N 1
ATOM 784 C CA . ASP A 1 108 ? 8.546 -1.637 -5.952 1.00 86.00 108 ASP A CA 1
ATOM 785 C C . ASP A 1 108 ? 7.275 -1.229 -5.192 1.00 86.00 108 ASP A C 1
ATOM 787 O O . ASP A 1 108 ? 6.189 -1.111 -5.771 1.00 86.00 108 ASP A O 1
ATOM 791 N N . PHE A 1 109 ? 7.410 -0.961 -3.891 1.00 90.31 109 PHE A N 1
ATOM 792 C CA . PHE A 1 109 ? 6.311 -0.482 -3.054 1.00 90.31 109 PHE A CA 1
ATOM 793 C C . PHE A 1 109 ? 6.662 0.821 -2.335 1.00 90.31 109 PHE A C 1
ATOM 795 O O . PHE A 1 109 ? 7.757 0.984 -1.793 1.00 90.31 109 PHE A O 1
ATOM 802 N N . GLN A 1 110 ? 5.706 1.750 -2.283 1.00 93.19 110 GLN A N 1
ATOM 803 C CA . GLN A 1 110 ? 5.797 2.925 -1.419 1.00 93.19 110 GLN A CA 1
ATOM 804 C C . GLN A 1 110 ? 5.309 2.571 -0.017 1.00 93.19 110 GLN A C 1
ATOM 806 O O . GLN A 1 110 ? 4.304 1.879 0.132 1.00 93.19 110 GLN A O 1
ATOM 811 N N . ILE A 1 111 ? 5.992 3.075 1.013 1.00 94.69 111 ILE A N 1
ATOM 812 C CA . ILE A 1 111 ? 5.632 2.844 2.414 1.00 94.69 111 ILE A CA 1
ATOM 813 C C . ILE A 1 111 ? 5.493 4.160 3.178 1.00 94.69 111 ILE A C 1
ATOM 815 O O . ILE A 1 111 ? 6.320 5.062 3.053 1.00 94.69 111 ILE A O 1
ATOM 819 N N . PHE A 1 112 ? 4.471 4.237 4.024 1.00 95.69 112 PHE A N 1
ATOM 820 C CA . PHE A 1 112 ? 4.331 5.269 5.048 1.00 95.69 112 PHE A CA 1
ATOM 821 C C . PHE A 1 112 ? 4.107 4.597 6.399 1.00 95.69 112 PHE A C 1
ATOM 823 O O . PHE A 1 112 ? 3.291 3.682 6.500 1.00 95.69 112 PHE A O 1
ATOM 830 N N . ARG A 1 113 ? 4.811 5.046 7.443 1.00 96.12 113 ARG A N 1
ATOM 831 C CA . ARG A 1 113 ? 4.755 4.455 8.789 1.00 96.12 113 ARG A CA 1
ATOM 832 C C . ARG A 1 113 ? 4.599 5.530 9.855 1.00 96.12 113 ARG A C 1
ATOM 834 O O . ARG A 1 113 ? 5.301 6.539 9.836 1.00 96.12 113 ARG A O 1
ATOM 841 N N . LEU A 1 114 ? 3.768 5.254 10.854 1.00 97.00 114 LEU A N 1
ATOM 842 C CA . LEU A 1 114 ? 3.680 6.066 12.062 1.00 97.00 114 LEU A CA 1
ATOM 843 C C . LEU A 1 114 ? 4.917 5.864 12.946 1.00 97.00 114 LEU A C 1
ATOM 845 O O . LEU A 1 114 ? 5.193 4.752 13.411 1.00 97.00 114 LEU A O 1
ATOM 849 N N . ASN A 1 115 ? 5.645 6.950 13.214 1.00 95.94 115 ASN A N 1
ATOM 850 C CA . ASN A 1 115 ? 6.787 6.950 14.135 1.00 95.94 115 ASN A CA 1
ATOM 851 C C . ASN A 1 115 ? 6.410 7.276 15.593 1.00 95.94 115 ASN A C 1
ATOM 853 O O . ASN A 1 115 ? 7.237 7.159 16.492 1.00 95.94 115 ASN A O 1
ATOM 857 N N . ALA A 1 116 ? 5.158 7.647 15.838 1.00 97.19 116 ALA A N 1
ATOM 858 C CA . ALA A 1 116 ? 4.586 7.890 17.155 1.00 97.19 116 ALA A CA 1
ATOM 859 C C . ALA A 1 116 ? 3.121 7.440 17.158 1.00 97.19 116 ALA A C 1
ATOM 861 O O . ALA A 1 116 ? 2.567 7.124 16.103 1.00 97.19 116 ALA A O 1
ATOM 862 N N . ASP A 1 117 ? 2.517 7.386 18.339 1.00 97.94 117 ASP A N 1
ATOM 863 C CA . ASP A 1 117 ? 1.081 7.155 18.454 1.00 97.94 117 ASP A CA 1
ATOM 864 C C . ASP A 1 117 ? 0.313 8.355 17.883 1.00 97.94 117 ASP A C 1
ATOM 866 O O . ASP A 1 117 ? 0.768 9.499 17.966 1.00 97.94 117 ASP A O 1
ATOM 870 N N . GLY A 1 118 ? -0.835 8.082 17.268 1.00 96.19 118 GLY A N 1
ATOM 871 C CA . GLY A 1 118 ? -1.727 9.103 16.736 1.00 96.19 118 GLY A CA 1
ATOM 872 C C . GLY A 1 118 ? -2.582 9.752 17.823 1.00 96.19 118 GLY A C 1
ATOM 873 O O . GLY A 1 118 ? -2.666 9.276 18.956 1.00 96.19 118 GLY A O 1
ATOM 874 N N . SER A 1 119 ? -3.267 10.835 17.460 1.00 95.56 119 SER A N 1
ATOM 875 C CA . SER A 1 119 ? -4.348 11.380 18.280 1.00 95.56 119 SER A CA 1
ATOM 876 C C . SER A 1 119 ? -5.556 10.436 18.292 1.00 95.56 119 SER A C 1
ATOM 878 O O . SER A 1 119 ? -5.722 9.589 17.414 1.00 95.56 119 SER A O 1
ATOM 880 N N . ALA A 1 120 ? -6.417 10.585 19.296 1.00 96.50 120 ALA A N 1
ATOM 881 C CA . ALA A 1 120 ? -7.649 9.816 19.382 1.00 96.50 120 ALA A CA 1
ATOM 882 C C . ALA A 1 120 ? -8.620 10.206 18.247 1.00 96.50 120 ALA A C 1
ATOM 884 O O . ALA A 1 120 ? -8.934 11.382 18.066 1.00 96.50 120 ALA A O 1
ATOM 885 N N . LEU A 1 121 ? -9.099 9.212 17.499 1.00 97.31 121 LEU A N 1
ATOM 886 C CA . LEU A 1 121 ? -9.991 9.339 16.345 1.00 97.31 121 LEU A CA 1
ATOM 887 C C . LEU A 1 121 ? -11.399 8.846 16.696 1.00 97.31 121 LEU A C 1
ATOM 889 O O . LEU A 1 121 ? -11.545 7.781 17.290 1.00 97.31 121 LEU A O 1
ATOM 893 N N . GLY A 1 122 ? -12.441 9.570 16.294 1.00 91.44 122 GLY A N 1
ATOM 894 C CA . GLY A 1 122 ? -13.835 9.173 16.513 1.00 91.44 122 GLY A CA 1
ATOM 895 C C . GLY A 1 122 ? -14.606 10.060 17.504 1.00 91.44 122 GLY A C 1
ATOM 896 O O . GLY A 1 122 ? -14.024 10.949 18.123 1.00 91.44 122 GLY A O 1
ATOM 897 N N . PRO A 1 123 ? -15.928 9.844 17.642 1.00 93.88 123 PRO A N 1
ATOM 898 C CA . PRO A 1 123 ? -16.714 8.837 16.923 1.00 93.88 123 PRO A CA 1
ATOM 899 C C . PRO A 1 123 ? -16.934 9.175 15.439 1.00 93.88 123 PRO A C 1
ATOM 901 O O . PRO A 1 123 ? -17.198 8.271 14.658 1.00 93.88 123 PRO A O 1
ATOM 904 N N . THR A 1 124 ? -16.756 10.435 15.025 1.00 95.62 124 THR A N 1
ATOM 905 C CA . THR A 1 124 ? -16.798 10.852 13.612 1.00 95.62 124 THR A CA 1
ATOM 906 C C . THR A 1 124 ? -15.669 10.218 12.797 1.00 95.62 124 THR A C 1
ATOM 908 O O . THR A 1 124 ? -14.543 10.100 13.279 1.00 95.62 124 THR A O 1
ATOM 911 N N . ILE A 1 125 ? -15.963 9.860 11.543 1.00 95.94 125 ILE A N 1
ATOM 912 C CA . ILE A 1 125 ? -14.987 9.280 10.615 1.00 95.94 125 ILE A CA 1
ATOM 913 C C . ILE A 1 125 ? -13.735 10.160 10.463 1.00 95.94 125 ILE A C 1
ATOM 915 O O . ILE A 1 125 ? -13.831 11.359 10.181 1.00 95.94 125 ILE A O 1
ATOM 919 N N . ALA A 1 126 ? -12.554 9.560 10.601 1.00 96.88 126 ALA A N 1
ATOM 920 C CA . ALA A 1 126 ? -11.274 10.262 10.516 1.00 96.88 126 ALA A CA 1
ATOM 921 C C . ALA A 1 126 ? -10.192 9.431 9.811 1.00 96.88 126 ALA A C 1
ATOM 923 O O . ALA A 1 126 ? -10.307 8.213 9.691 1.00 96.88 126 ALA A O 1
ATOM 924 N N . ASP A 1 127 ? -9.144 10.100 9.331 1.00 96.94 127 ASP A N 1
ATOM 925 C CA . ASP A 1 127 ? -8.041 9.475 8.593 1.00 96.94 127 ASP A CA 1
ATOM 926 C C . ASP A 1 127 ? -7.109 8.759 9.578 1.00 96.94 127 ASP A C 1
ATOM 928 O O . ASP A 1 127 ? -6.525 9.401 10.452 1.00 96.94 127 ASP A O 1
ATOM 932 N N . PHE A 1 128 ? -6.960 7.435 9.446 1.00 98.06 128 PHE A N 1
ATOM 933 C CA . PHE A 1 128 ? -6.255 6.622 10.448 1.00 98.06 128 PHE A CA 1
ATOM 934 C C . PHE A 1 128 ? -4.782 7.025 10.604 1.00 98.06 128 PHE A C 1
ATOM 936 O O . PHE A 1 128 ? -4.244 7.066 11.707 1.00 98.06 128 PHE A O 1
ATOM 943 N N . PHE A 1 129 ? -4.140 7.362 9.488 1.00 97.00 129 PHE A N 1
ATOM 944 C CA . PHE A 1 129 ? -2.734 7.752 9.429 1.00 97.00 129 PHE A CA 1
ATOM 945 C C . PHE A 1 129 ? -2.528 9.281 9.505 1.00 97.00 129 PHE A C 1
ATOM 947 O O . PHE A 1 129 ? -1.406 9.756 9.339 1.00 97.00 129 PHE A O 1
ATOM 954 N N . GLY A 1 130 ? -3.589 10.057 9.770 1.00 93.19 130 GLY A N 1
ATOM 955 C CA . GLY A 1 130 ? -3.565 11.523 9.841 1.00 93.19 130 GLY A CA 1
ATOM 956 C C . GLY A 1 130 ? -3.924 12.227 8.524 1.00 93.19 130 GLY A C 1
ATOM 957 O O . GLY A 1 130 ? -4.040 11.602 7.473 1.00 93.19 130 GLY A O 1
ATOM 958 N N . ALA A 1 131 ? -4.103 13.551 8.572 1.00 83.50 131 ALA A N 1
ATOM 959 C CA . ALA A 1 131 ? -4.667 14.340 7.465 1.00 83.50 131 ALA A CA 1
ATOM 960 C C . ALA A 1 131 ? -3.811 14.373 6.180 1.00 83.50 131 ALA A C 1
ATOM 962 O O . ALA A 1 131 ? -4.328 14.660 5.105 1.00 83.50 131 ALA A O 1
ATOM 963 N N . THR A 1 132 ? -2.513 14.080 6.274 1.00 82.25 132 THR A N 1
ATOM 964 C CA . THR A 1 132 ? -1.568 14.088 5.141 1.00 82.25 132 THR A CA 1
ATOM 965 C C . THR A 1 132 ? -1.232 12.688 4.627 1.00 82.25 132 THR A C 1
ATOM 967 O O . THR A 1 132 ? -0.319 12.525 3.824 1.00 82.25 132 THR A O 1
ATOM 970 N N . SER A 1 133 ? -1.955 11.665 5.083 1.00 84.19 133 SER A N 1
ATOM 971 C CA . SER A 1 133 ? -1.618 10.258 4.832 1.00 84.19 133 SER A CA 1
ATOM 972 C C . SER A 1 133 ? -2.206 9.658 3.558 1.00 84.19 133 SER A C 1
ATOM 974 O O . SER A 1 133 ? -2.108 8.453 3.333 1.00 84.19 133 SER A O 1
ATOM 976 N N . SER A 1 134 ? -2.861 10.471 2.732 1.00 92.50 134 SER A N 1
ATOM 977 C CA . SER A 1 134 ? -3.455 9.982 1.496 1.00 92.50 134 SER A CA 1
ATOM 978 C C . SER A 1 134 ? -2.368 9.546 0.517 1.00 92.50 134 SER A C 1
ATOM 980 O O . SER A 1 134 ? -1.455 10.320 0.221 1.00 92.50 134 SER A O 1
ATOM 982 N N . PHE A 1 135 ? -2.499 8.345 -0.038 1.00 95.88 135 PHE A N 1
ATOM 983 C CA . PHE A 1 135 ? -1.623 7.880 -1.101 1.00 95.88 135 PHE A CA 1
ATOM 984 C C . PHE A 1 135 ? -2.079 8.474 -2.445 1.00 95.88 135 PHE A C 1
ATOM 986 O O . PHE A 1 135 ? -3.233 8.255 -2.833 1.00 95.88 135 PHE A O 1
ATOM 993 N N . PRO A 1 136 ? -1.226 9.239 -3.155 1.00 95.25 136 PRO A N 1
ATOM 994 C CA . PRO A 1 136 ? -1.560 9.767 -4.470 1.00 95.25 136 PRO A CA 1
ATOM 995 C C . PRO A 1 136 ? -1.616 8.637 -5.501 1.00 95.25 136 PRO A C 1
ATOM 997 O O . PRO A 1 136 ? -0.786 7.734 -5.507 1.00 95.25 136 PRO A O 1
ATOM 1000 N N . THR A 1 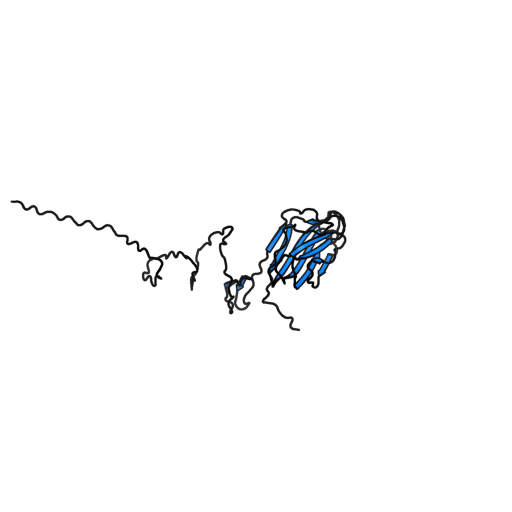137 ? -2.585 8.712 -6.404 1.00 94.25 137 THR A N 1
ATOM 1001 C CA . THR A 1 137 ? -2.845 7.683 -7.416 1.00 94.25 137 THR A CA 1
ATOM 1002 C C . THR A 1 137 ? -2.755 8.255 -8.817 1.00 94.25 137 THR A C 1
ATOM 1004 O O . THR A 1 137 ? -3.190 9.379 -9.072 1.00 94.25 137 THR A O 1
ATOM 1007 N N . VAL A 1 138 ? -2.189 7.468 -9.726 1.00 91.88 138 VAL A N 1
ATOM 1008 C CA . VAL A 1 138 ? -1.998 7.837 -11.131 1.00 91.88 138 VAL A CA 1
ATOM 1009 C C . VAL A 1 138 ? -3.198 7.388 -11.969 1.00 91.88 138 VAL A C 1
ATOM 1011 O O . VAL A 1 138 ? -3.840 6.384 -11.670 1.00 91.88 138 VAL A O 1
ATOM 1014 N N . LEU A 1 139 ? -3.497 8.145 -13.026 1.00 91.75 139 LEU A N 1
ATOM 1015 C CA . LEU A 1 139 ? -4.550 7.835 -13.992 1.00 91.75 139 LEU A CA 1
ATOM 1016 C C . LEU A 1 139 ? -4.358 6.427 -14.584 1.00 91.75 139 LEU A C 1
ATOM 1018 O O . LEU A 1 139 ? -3.246 6.079 -14.982 1.00 91.75 139 LEU A O 1
ATOM 1022 N N . ASN A 1 140 ? -5.439 5.646 -14.674 1.00 89.88 140 ASN A N 1
ATOM 1023 C CA . ASN A 1 140 ? -5.463 4.290 -15.240 1.00 89.88 140 ASN A CA 1
ATOM 1024 C C . ASN A 1 140 ? -4.494 3.295 -14.575 1.00 89.88 140 ASN A C 1
ATOM 1026 O O . ASN A 1 140 ? -4.131 2.283 -15.172 1.00 89.88 140 ASN A O 1
ATOM 1030 N N . ALA A 1 141 ? -4.047 3.572 -13.349 1.00 90.56 141 ALA A N 1
ATOM 1031 C CA . ALA A 1 141 ? -3.193 2.662 -12.600 1.00 90.56 141 ALA A CA 1
ATOM 1032 C C . ALA A 1 141 ? -4.020 1.669 -11.776 1.00 90.56 141 ALA A C 1
ATOM 1034 O O . ALA A 1 141 ? -5.139 1.954 -11.347 1.00 90.56 141 ALA A O 1
ATOM 1035 N N . ILE A 1 142 ? -3.432 0.506 -11.516 1.00 91.94 142 ILE A N 1
ATOM 1036 C CA . ILE A 1 142 ? -3.959 -0.476 -10.573 1.00 91.94 142 ILE A CA 1
ATOM 1037 C C . ILE A 1 142 ? -2.988 -0.529 -9.399 1.00 91.94 142 ILE A C 1
ATOM 1039 O O . ILE A 1 142 ? -1.776 -0.592 -9.611 1.00 91.94 142 ILE A O 1
ATOM 1043 N N . TYR A 1 143 ? -3.501 -0.494 -8.172 1.00 94.12 143 TYR A N 1
ATOM 1044 C CA . TYR A 1 143 ? -2.679 -0.613 -6.971 1.00 94.12 143 TYR A CA 1
ATOM 1045 C C . TYR A 1 143 ? -3.145 -1.760 -6.083 1.00 94.12 143 TYR A C 1
ATOM 1047 O O . TYR A 1 143 ? -4.341 -1.926 -5.848 1.00 94.12 143 TYR A O 1
ATOM 1055 N N . LEU A 1 144 ? -2.177 -2.498 -5.541 1.00 95.19 144 LEU A N 1
ATOM 1056 C CA . LEU A 1 144 ? -2.346 -3.288 -4.331 1.00 95.19 144 LEU A CA 1
ATOM 1057 C C . LEU A 1 144 ? -2.008 -2.393 -3.138 1.00 95.19 144 LEU A C 1
ATOM 1059 O O . LEU A 1 144 ? -0.865 -1.960 -2.978 1.00 95.19 144 LEU A O 1
ATOM 1063 N N . MET A 1 145 ? -3.011 -2.118 -2.317 1.00 97.12 145 MET A N 1
ATOM 1064 C CA . MET A 1 145 ? -2.889 -1.362 -1.079 1.00 97.12 145 MET A CA 1
ATOM 1065 C C . MET A 1 145 ? -2.943 -2.327 0.099 1.00 97.12 145 MET A C 1
ATOM 1067 O O . MET A 1 145 ? -3.884 -3.108 0.214 1.00 97.12 145 MET A O 1
ATOM 1071 N N . GLU A 1 146 ? -1.977 -2.239 1.002 1.00 97.81 146 GLU A N 1
ATOM 1072 C CA . GLU A 1 146 ? -1.962 -3.012 2.242 1.00 97.81 146 GLU A CA 1
ATOM 1073 C C . GLU A 1 146 ? -1.828 -2.061 3.424 1.00 97.81 146 GLU A C 1
ATOM 1075 O O . GLU A 1 146 ? -0.883 -1.280 3.494 1.00 97.81 146 GLU A O 1
ATOM 1080 N N . PHE A 1 147 ? -2.745 -2.134 4.378 1.00 98.38 147 PHE A N 1
ATOM 1081 C CA . PHE A 1 147 ? -2.721 -1.346 5.602 1.00 98.38 147 PHE A CA 1
ATOM 1082 C C . PHE A 1 147 ? -2.570 -2.288 6.789 1.00 98.38 147 PHE A C 1
ATOM 1084 O O . PHE A 1 147 ? -3.394 -3.175 6.993 1.00 98.38 147 PHE A O 1
ATOM 1091 N N . PHE A 1 148 ? -1.533 -2.067 7.586 1.00 98.44 148 PHE A N 1
ATOM 1092 C CA . PHE A 1 148 ? -1.271 -2.780 8.828 1.00 98.44 148 PHE A CA 1
ATOM 1093 C C . PHE A 1 148 ? -1.500 -1.799 9.969 1.00 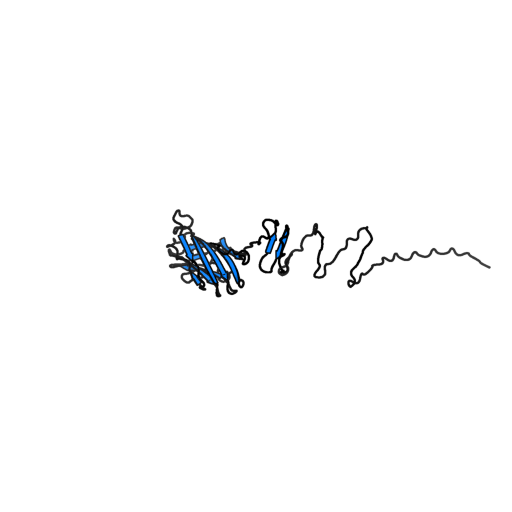98.44 148 PHE A C 1
ATOM 1095 O O . PHE A 1 148 ? -0.723 -0.854 10.156 1.00 98.44 148 PHE A O 1
ATOM 1102 N N . VAL A 1 149 ? -2.603 -1.982 10.690 1.00 98.31 149 VAL A N 1
ATOM 1103 C CA . VAL A 1 149 ? -3.076 -1.017 11.682 1.00 98.31 149 VAL A CA 1
ATOM 1104 C C . VAL A 1 149 ? -3.073 -1.629 13.076 1.00 98.31 149 VAL A C 1
ATOM 1106 O O . VAL A 1 149 ? -3.790 -2.588 13.352 1.00 98.31 149 VAL A O 1
ATOM 1109 N N . TRP A 1 150 ? -2.269 -1.040 13.959 1.00 98.50 150 TRP A N 1
ATOM 1110 C CA . TRP A 1 150 ? -2.292 -1.283 15.399 1.00 98.50 150 TRP A CA 1
ATOM 1111 C C . TRP A 1 150 ? -3.008 -0.127 16.080 1.00 98.50 150 TRP A C 1
ATOM 1113 O O . TRP A 1 150 ? -2.755 1.042 15.762 1.00 98.50 150 TRP A O 1
ATOM 1123 N N . PHE A 1 151 ? -3.940 -0.435 16.973 1.00 98.56 151 PHE A N 1
ATOM 1124 C CA . PHE A 1 151 ? -4.777 0.576 17.603 1.00 98.56 151 PHE A CA 1
ATOM 1125 C C . PHE A 1 151 ? -5.338 0.127 18.948 1.00 98.56 151 PHE A C 1
ATOM 1127 O O . PHE A 1 151 ? -5.500 -1.058 19.216 1.00 98.56 151 PHE A O 1
ATOM 1134 N N . THR A 1 152 ? -5.719 1.092 19.781 1.00 98.12 152 THR A N 1
ATOM 1135 C CA . THR A 1 152 ? -6.489 0.837 21.006 1.00 98.12 152 THR A CA 1
ATOM 1136 C C . THR A 1 152 ? -7.838 1.543 20.965 1.00 98.12 152 THR A C 1
ATOM 1138 O O . THR A 1 152 ? -8.029 2.530 20.250 1.00 98.12 152 THR A O 1
ATOM 1141 N N . LYS A 1 153 ? -8.795 1.034 21.745 1.00 97.56 153 LYS A N 1
ATOM 1142 C CA . LYS A 1 153 ? -10.106 1.652 21.975 1.00 97.56 153 LYS A CA 1
ATOM 1143 C C . LYS A 1 153 ? -10.168 2.287 23.363 1.00 97.56 153 LYS A C 1
ATOM 1145 O O . LYS A 1 153 ? -9.752 1.666 24.334 1.00 97.56 153 LYS A O 1
ATOM 1150 N N . THR A 1 154 ? -10.758 3.473 23.492 1.00 97.25 154 THR A N 1
ATOM 1151 C CA . THR A 1 154 ? -11.035 4.089 24.813 1.00 97.25 154 THR A CA 1
ATOM 1152 C C . THR A 1 154 ? -12.330 3.600 25.456 1.00 97.25 154 THR A C 1
ATOM 1154 O O . THR A 1 154 ? -12.522 3.724 26.661 1.00 97.25 154 THR A O 1
ATOM 1157 N N . THR A 1 155 ? -13.228 3.023 24.665 1.00 97.69 155 THR A N 1
ATOM 1158 C CA . THR A 1 155 ? -14.496 2.452 25.125 1.00 97.69 155 THR A CA 1
ATOM 1159 C C . THR A 1 155 ? -14.830 1.265 24.243 1.00 97.69 155 THR A C 1
ATOM 1161 O O . THR A 1 155 ? -14.593 1.324 23.033 1.00 97.69 155 THR A O 1
ATOM 1164 N N . ALA A 1 156 ? -15.361 0.201 24.840 1.00 97.69 156 ALA A N 1
ATOM 1165 C CA . ALA A 1 156 ? -15.760 -0.984 24.107 1.00 97.69 156 ALA A CA 1
ATOM 1166 C C . ALA A 1 156 ? -16.801 -0.623 23.044 1.00 97.69 156 ALA A C 1
ATOM 1168 O O . ALA A 1 156 ? -17.755 0.107 23.311 1.00 97.69 156 ALA A O 1
ATOM 1169 N N . GLY A 1 157 ? -16.590 -1.103 21.826 1.00 97.12 157 GLY A N 1
ATOM 1170 C CA . GLY A 1 157 ? -17.396 -0.718 20.676 1.00 97.12 157 GLY A CA 1
ATOM 1171 C C . GLY A 1 157 ? -16.853 -1.324 19.396 1.00 97.12 157 GLY A C 1
ATOM 1172 O O . GLY A 1 157 ? -15.789 -1.940 19.379 1.00 97.12 157 GLY A O 1
ATOM 1173 N N . THR A 1 158 ? -17.592 -1.153 18.314 1.00 97.12 158 THR A N 1
ATOM 1174 C CA . THR A 1 158 ? -17.200 -1.642 16.998 1.00 97.12 158 THR A CA 1
ATOM 1175 C C . THR A 1 158 ? -16.381 -0.592 16.260 1.00 97.12 158 THR A C 1
ATOM 1177 O O . THR A 1 158 ? -16.416 0.603 16.582 1.00 97.12 158 THR A O 1
ATOM 1180 N N . VAL A 1 159 ? -15.635 -1.050 15.263 1.00 97.69 159 VAL A N 1
ATOM 1181 C CA . VAL A 1 159 ? -14.896 -0.217 14.320 1.00 97.69 159 VAL A CA 1
ATOM 1182 C C . VAL A 1 159 ? -15.413 -0.492 12.910 1.00 97.69 159 VAL A C 1
ATOM 1184 O O . VAL A 1 159 ? -15.831 -1.601 12.581 1.00 97.69 159 VAL A O 1
ATOM 1187 N N . THR A 1 160 ? -15.407 0.531 12.066 1.00 97.56 160 THR A N 1
ATOM 1188 C CA . THR A 1 160 ? -15.654 0.399 10.630 1.00 97.56 160 THR A CA 1
ATOM 1189 C C . THR A 1 160 ? -14.506 1.050 9.882 1.00 97.56 160 THR A C 1
ATOM 1191 O O . THR A 1 160 ? -14.212 2.232 10.084 1.00 97.56 160 THR A O 1
ATOM 1194 N N . TRP A 1 161 ? -13.857 0.261 9.031 1.00 97.94 161 TRP A N 1
ATOM 1195 C CA . TRP A 1 161 ? -12.811 0.719 8.127 1.00 97.94 161 TRP A CA 1
ATOM 1196 C C . TRP A 1 161 ? -13.439 1.201 6.827 1.00 97.94 161 TRP A C 1
ATOM 1198 O O . TRP A 1 161 ? -14.363 0.579 6.305 1.00 97.94 161 TRP A O 1
ATOM 1208 N N . THR A 1 162 ? -12.956 2.312 6.287 1.00 97.19 162 THR A N 1
ATOM 1209 C CA . THR A 1 162 ? -13.476 2.867 5.035 1.00 97.19 162 THR A CA 1
ATOM 1210 C C . THR A 1 162 ? -12.329 3.292 4.141 1.00 97.19 162 THR A C 1
ATOM 1212 O O . THR A 1 162 ? -11.545 4.170 4.503 1.00 97.19 162 THR A O 1
ATOM 1215 N N . LEU A 1 163 ? -12.252 2.701 2.953 1.00 97.12 163 LEU A N 1
ATOM 1216 C CA . LEU A 1 163 ? -11.380 3.184 1.890 1.00 97.12 163 LEU A CA 1
ATOM 1217 C C . LEU A 1 163 ? -12.076 4.372 1.234 1.00 97.12 163 LEU A C 1
ATOM 1219 O O . LEU A 1 163 ? -13.177 4.239 0.707 1.00 97.12 163 LEU A O 1
ATOM 1223 N N . THR A 1 164 ? -11.473 5.552 1.327 1.00 95.69 164 THR A N 1
ATOM 1224 C CA . THR A 1 164 ? -12.011 6.767 0.707 1.00 95.69 164 THR A CA 1
ATOM 1225 C C . THR A 1 164 ? -11.075 7.217 -0.394 1.00 95.69 164 THR A C 1
ATOM 1227 O O . THR A 1 164 ? -9.884 7.391 -0.136 1.00 95.69 164 THR A O 1
ATOM 1230 N N . ASN A 1 165 ? -11.611 7.440 -1.585 1.00 94.19 165 ASN A N 1
ATOM 1231 C CA . ASN A 1 165 ? -10.908 8.088 -2.677 1.00 94.19 165 ASN A CA 1
ATOM 1232 C C . ASN A 1 165 ? -11.481 9.492 -2.923 1.00 94.19 165 ASN A C 1
ATOM 1234 O O . ASN A 1 165 ? -12.539 9.856 -2.404 1.00 94.19 165 ASN A O 1
ATOM 1238 N N . THR A 1 166 ? -10.752 10.312 -3.673 1.00 91.00 166 THR A N 1
ATOM 1239 C CA . THR A 1 166 ? -11.219 11.652 -4.062 1.00 91.00 166 THR A CA 1
ATOM 1240 C C . THR A 1 166 ? -11.868 11.699 -5.436 1.00 91.00 166 THR A C 1
ATOM 1242 O O . THR A 1 166 ? -12.399 12.742 -5.792 1.00 91.00 166 THR A O 1
ATOM 1245 N N . GLN A 1 167 ? -11.811 10.610 -6.205 1.00 88.38 167 GLN A N 1
ATOM 1246 C CA . GLN A 1 167 ? -12.131 10.579 -7.632 1.00 88.38 167 GLN A CA 1
ATOM 1247 C C . GLN A 1 167 ? -12.785 9.251 -8.017 1.00 88.38 167 GLN A C 1
ATOM 1249 O O . GLN A 1 167 ? -12.703 8.271 -7.284 1.00 88.38 167 GLN A O 1
ATOM 1254 N N . THR A 1 168 ? -13.388 9.184 -9.202 1.00 83.12 168 THR A N 1
ATOM 1255 C CA . THR A 1 168 ? -14.033 7.962 -9.695 1.00 83.12 168 THR A CA 1
ATOM 1256 C C . THR A 1 168 ? -13.023 6.830 -9.897 1.00 83.12 168 THR A C 1
ATOM 1258 O O . THR A 1 168 ? -12.169 6.880 -10.785 1.00 83.12 168 THR A O 1
ATOM 1261 N N . TYR A 1 169 ? -13.129 5.792 -9.068 1.00 92.81 169 TYR A N 1
ATOM 1262 C CA . TYR A 1 169 ? -12.404 4.534 -9.243 1.00 92.81 169 TYR A CA 1
ATOM 1263 C C . TYR A 1 169 ? -13.307 3.541 -9.968 1.00 92.81 169 TYR A C 1
ATOM 1265 O O . TYR A 1 169 ? -14.521 3.528 -9.768 1.00 92.81 169 TYR A O 1
ATOM 1273 N N . THR A 1 170 ? -12.715 2.717 -10.827 1.00 92.69 170 THR A N 1
ATOM 1274 C CA . THR A 1 170 ? -13.450 1.715 -11.611 1.00 92.69 170 THR A CA 1
ATOM 1275 C C . THR A 1 170 ? -13.618 0.405 -10.856 1.00 92.69 170 THR A C 1
ATOM 1277 O O . THR A 1 170 ? -14.504 -0.373 -11.192 1.00 92.69 170 THR A O 1
ATOM 1280 N N . ASN A 1 171 ? -12.801 0.172 -9.827 1.00 94.00 171 ASN A N 1
ATOM 1281 C CA . ASN A 1 171 ? -12.963 -0.941 -8.904 1.00 94.00 171 ASN A CA 1
ATOM 1282 C C . ASN A 1 171 ? -12.260 -0.658 -7.571 1.00 94.00 171 ASN A C 1
ATOM 1284 O O . ASN A 1 171 ? -11.139 -0.148 -7.543 1.00 94.00 171 ASN A O 1
ATOM 1288 N N . ILE A 1 172 ? -12.901 -1.063 -6.484 1.00 95.88 172 ILE A N 1
ATOM 1289 C CA . ILE A 1 172 ? -12.313 -1.282 -5.169 1.00 95.88 172 ILE A CA 1
ATOM 1290 C C . ILE A 1 172 ? -12.817 -2.647 -4.713 1.00 95.88 172 ILE A C 1
ATOM 1292 O O . ILE A 1 172 ? -14.003 -2.804 -4.423 1.00 95.88 172 ILE A O 1
ATOM 1296 N N . ALA A 1 173 ? -11.909 -3.612 -4.641 1.00 96.81 173 ALA A N 1
ATOM 1297 C CA . ALA A 1 173 ? -12.139 -4.901 -4.003 1.00 96.81 173 ALA A CA 1
ATOM 1298 C C . ALA A 1 173 ? -11.185 -4.998 -2.817 1.00 96.81 173 ALA A C 1
ATOM 1300 O O . ALA A 1 173 ? -9.997 -4.692 -2.952 1.00 96.81 173 ALA A O 1
ATOM 1301 N N . ALA A 1 174 ? -11.689 -5.362 -1.645 1.00 97.94 174 ALA A N 1
ATOM 1302 C CA . ALA A 1 174 ? -10.880 -5.337 -0.435 1.00 97.94 174 ALA A CA 1
ATOM 1303 C C . ALA A 1 174 ? -11.339 -6.371 0.579 1.00 97.94 174 ALA A C 1
ATOM 1305 O O . ALA A 1 174 ? -12.502 -6.758 0.607 1.00 97.94 174 ALA A O 1
ATOM 1306 N N . TYR A 1 175 ? -10.440 -6.761 1.468 1.00 97.88 175 TYR A N 1
ATOM 13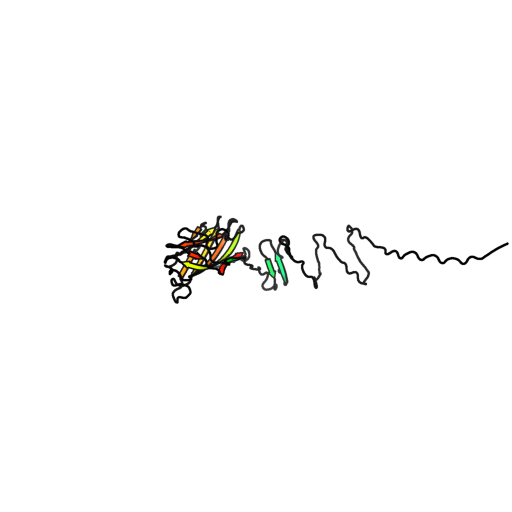07 C CA . TYR A 1 175 ? -10.784 -7.527 2.653 1.00 97.88 175 TYR A CA 1
ATOM 1308 C C . TYR A 1 175 ? -10.009 -7.014 3.856 1.00 97.88 175 TYR A C 1
ATOM 1310 O O . TYR A 1 175 ? -8.990 -6.330 3.719 1.00 97.88 175 TYR A O 1
ATOM 1318 N N . TYR A 1 176 ? -10.500 -7.355 5.040 1.00 97.69 176 TYR A N 1
ATOM 1319 C CA . TYR A 1 176 ? -9.728 -7.257 6.259 1.00 97.69 176 TYR A CA 1
ATOM 1320 C C . TYR A 1 176 ? -9.732 -8.574 7.024 1.00 97.69 176 TYR A C 1
ATOM 1322 O O . TYR A 1 176 ? -10.728 -9.300 7.044 1.00 97.69 176 TYR A O 1
ATOM 1330 N N . ASP A 1 177 ? -8.615 -8.827 7.686 1.00 96.88 177 ASP A N 1
ATOM 1331 C CA . ASP A 1 177 ? -8.474 -9.797 8.760 1.00 96.88 177 ASP A CA 1
ATOM 1332 C C . ASP A 1 177 ? -7.988 -9.058 10.006 1.00 96.88 177 ASP A C 1
ATOM 1334 O O . ASP A 1 177 ? -7.224 -8.094 9.926 1.00 96.88 177 ASP A O 1
ATOM 1338 N N . MET A 1 178 ? -8.489 -9.441 11.174 1.00 96.75 178 MET A N 1
ATOM 1339 C CA . MET A 1 178 ? -8.119 -8.795 12.423 1.00 96.75 178 MET A CA 1
ATOM 1340 C C . MET A 1 178 ? -8.021 -9.782 13.576 1.00 96.75 178 MET A C 1
ATOM 1342 O O . MET A 1 178 ? -8.575 -10.886 13.541 1.00 96.75 178 MET A O 1
ATOM 1346 N N . CYS A 1 179 ? -7.326 -9.359 14.628 1.00 96.69 179 CYS A N 1
ATOM 1347 C CA . CYS A 1 179 ? -7.235 -10.130 15.857 1.00 96.69 179 CYS A CA 1
ATOM 1348 C C . CYS A 1 179 ? -8.623 -10.379 16.484 1.00 96.69 179 CYS A C 1
ATOM 1350 O O . CYS A 1 179 ? -9.602 -9.704 16.143 1.00 96.69 179 CYS A O 1
ATOM 1352 N N . PRO A 1 180 ? -8.726 -11.326 17.431 1.00 97.38 180 PRO A N 1
ATOM 1353 C CA . PRO A 1 180 ? -9.957 -11.531 18.185 1.00 97.38 180 PRO A CA 1
ATOM 1354 C C . PRO A 1 180 ? -10.435 -10.249 18.871 1.00 97.38 180 PRO A C 1
ATOM 1356 O O . PRO A 1 180 ? -9.641 -9.362 19.178 1.00 97.38 180 PRO A O 1
ATOM 1359 N N . VAL A 1 181 ? -11.735 -10.163 19.172 1.00 96.25 181 VAL A N 1
ATOM 1360 C CA . VAL A 1 181 ? -12.347 -8.977 19.814 1.00 96.25 181 VAL A CA 1
ATOM 1361 C C . VAL A 1 181 ? -11.675 -8.583 21.137 1.00 96.25 181 VAL A C 1
ATOM 1363 O O . VAL A 1 181 ? -11.616 -7.403 21.490 1.00 96.25 181 VAL A O 1
ATOM 1366 N N . GLY A 1 182 ? -11.105 -9.574 21.829 1.00 96.25 182 GLY A N 1
ATOM 1367 C CA . GLY A 1 182 ? -10.305 -9.411 23.039 1.00 96.25 182 GLY A CA 1
ATOM 1368 C C . GLY A 1 182 ? -8.881 -8.898 22.810 1.00 96.25 182 GLY A C 1
ATOM 1369 O O . GLY A 1 182 ? -8.108 -8.898 23.759 1.00 96.25 182 GLY A O 1
ATOM 1370 N N . GLY A 1 183 ? -8.506 -8.499 21.594 1.00 96.81 183 GLY A N 1
ATOM 1371 C CA . GLY A 1 183 ? -7.177 -7.992 21.255 1.00 96.81 183 GLY A CA 1
ATOM 1372 C C . GLY A 1 183 ? -6.158 -9.054 20.852 1.00 96.81 183 GLY A C 1
ATOM 1373 O O . GLY A 1 183 ? -6.406 -10.258 20.916 1.00 96.81 183 GLY A O 1
ATOM 1374 N N . ILE A 1 184 ? -4.977 -8.586 20.443 1.00 95.62 184 ILE A N 1
ATOM 1375 C CA . ILE A 1 184 ? -3.915 -9.420 19.854 1.00 95.62 184 ILE A CA 1
ATOM 1376 C C . ILE A 1 184 ? -3.332 -10.462 20.822 1.00 95.62 184 ILE A C 1
ATOM 1378 O O . ILE A 1 184 ? -2.850 -11.501 20.388 1.00 95.62 184 ILE A O 1
ATOM 1382 N N . GLY A 1 185 ? -3.393 -10.203 22.132 1.00 94.88 185 GLY A N 1
ATOM 1383 C CA . GLY A 1 185 ? -2.934 -11.135 23.169 1.00 94.88 185 GLY A CA 1
ATOM 1384 C C . GLY A 1 185 ? -3.956 -12.210 23.553 1.00 94.88 185 GLY A C 1
ATOM 1385 O O . GLY A 1 185 ? -3.653 -13.058 24.389 1.00 94.88 185 GLY A O 1
ATOM 1386 N N . THR A 1 186 ? -5.162 -12.174 22.982 1.00 95.38 186 THR A N 1
ATOM 1387 C CA . THR A 1 186 ? -6.250 -13.093 23.328 1.00 95.38 186 THR A CA 1
ATOM 1388 C C . THR A 1 186 ? -6.315 -14.249 22.338 1.00 95.38 186 THR A C 1
ATOM 1390 O O . THR A 1 186 ? -6.316 -14.041 21.127 1.00 95.38 186 THR A O 1
ATOM 1393 N N . ASN A 1 187 ? -6.443 -15.476 22.848 1.00 93.75 187 ASN A N 1
ATOM 1394 C CA . ASN A 1 187 ? -6.792 -16.627 22.020 1.00 93.75 187 ASN A CA 1
ATOM 1395 C C . ASN A 1 187 ? -8.299 -16.602 21.709 1.00 93.75 187 ASN A C 1
ATOM 1397 O O . ASN A 1 187 ? -9.118 -16.541 22.627 1.00 93.75 187 ASN A O 1
ATOM 1401 N N . GLY A 1 188 ? -8.677 -16.638 20.434 1.00 92.81 188 GLY A N 1
ATOM 1402 C CA . GLY A 1 188 ? -10.075 -16.568 20.015 1.00 92.81 188 GLY A CA 1
ATOM 1403 C C . GLY A 1 188 ? -10.238 -16.536 18.499 1.00 92.81 188 GLY A C 1
ATOM 1404 O O . GLY A 1 188 ? -9.259 -16.565 17.756 1.00 92.81 188 GLY A O 1
ATOM 1405 N N . ALA A 1 189 ? -11.488 -16.464 18.039 1.00 94.00 189 ALA A N 1
ATOM 1406 C CA . ALA A 1 189 ? -11.791 -16.351 16.617 1.00 94.00 189 ALA A CA 1
ATOM 1407 C C . ALA A 1 189 ? -11.350 -14.984 16.076 1.00 94.00 189 ALA A C 1
ATOM 1409 O O . ALA A 1 189 ? -11.680 -13.943 16.649 1.00 94.00 189 ALA A O 1
ATOM 1410 N N . GLN A 1 190 ? -10.617 -15.001 14.966 1.00 93.62 190 GLN A N 1
ATOM 1411 C CA . GLN A 1 190 ? -10.303 -13.798 14.204 1.00 93.62 190 GLN A CA 1
ATOM 1412 C C . GLN A 1 190 ? -11.575 -13.239 13.561 1.00 93.62 190 GLN A C 1
ATOM 1414 O O . GLN A 1 190 ? -12.474 -13.990 13.182 1.00 93.62 190 GLN A O 1
ATOM 1419 N N . ASN A 1 191 ? -11.639 -11.916 13.445 1.00 92.44 191 ASN A N 1
ATOM 1420 C CA . ASN A 1 191 ? -12.706 -11.231 12.720 1.00 92.44 191 ASN A CA 1
ATOM 1421 C C . ASN A 1 191 ? -12.229 -10.889 11.309 1.00 92.44 191 ASN A C 1
ATOM 1423 O O . ASN A 1 191 ? -11.041 -10.663 11.083 1.00 92.44 191 ASN A O 1
ATOM 1427 N N . GLY A 1 192 ? -13.160 -10.806 10.368 1.00 94.44 192 GLY A N 1
ATOM 1428 C CA . GLY A 1 192 ? -12.843 -10.433 9.001 1.00 94.44 192 GLY A CA 1
ATOM 1429 C C . GLY A 1 192 ? -14.085 -10.175 8.169 1.00 94.44 192 GLY A C 1
ATOM 1430 O O . GLY A 1 192 ? -15.211 -10.460 8.579 1.00 94.44 192 GLY A O 1
ATOM 1431 N N . GLY A 1 193 ? -13.865 -9.614 6.992 1.00 95.69 193 GLY A N 1
ATOM 1432 C CA . GLY A 1 193 ? -14.913 -9.296 6.034 1.00 95.69 193 GLY A CA 1
ATOM 1433 C C . GLY A 1 193 ? -14.334 -8.581 4.826 1.00 95.69 193 GLY A C 1
ATOM 1434 O O . GLY A 1 193 ? -13.160 -8.212 4.821 1.00 95.69 193 GLY A O 1
ATOM 1435 N N . GLY A 1 194 ? -15.148 -8.367 3.799 1.00 96.69 194 GLY A N 1
ATOM 1436 C CA . GLY A 1 194 ? -14.672 -7.760 2.566 1.00 96.69 194 GLY A CA 1
ATOM 1437 C C . GLY A 1 194 ? -15.713 -6.959 1.811 1.00 96.69 194 GLY A C 1
ATOM 1438 O O . GLY A 1 194 ? -16.866 -6.836 2.220 1.00 96.69 194 GLY A O 1
ATOM 1439 N N . ILE A 1 195 ? -15.233 -6.385 0.719 1.00 95.19 195 ILE A N 1
ATOM 1440 C CA . ILE A 1 195 ? -15.970 -5.696 -0.325 1.00 95.19 195 ILE A CA 1
ATOM 1441 C C . ILE A 1 195 ? -15.694 -6.492 -1.599 1.00 95.19 195 ILE A C 1
ATOM 1443 O O . ILE A 1 195 ? -14.537 -6.565 -2.016 1.00 95.19 195 ILE A O 1
ATOM 1447 N N . ASP A 1 196 ? -16.738 -7.060 -2.201 1.00 90.00 196 ASP A N 1
ATOM 1448 C CA . ASP A 1 196 ? -16.602 -7.886 -3.406 1.00 90.00 196 ASP A CA 1
ATOM 1449 C C . ASP A 1 196 ? -16.063 -7.059 -4.585 1.00 90.00 196 ASP A C 1
ATOM 1451 O O . ASP A 1 196 ? -14.998 -7.347 -5.123 1.00 90.00 196 ASP A O 1
ATOM 1455 N N . ALA A 1 197 ? -16.774 -5.988 -4.948 1.00 91.88 197 ALA A N 1
ATOM 1456 C CA . ALA A 1 197 ? -16.332 -4.950 -5.875 1.00 91.88 197 ALA A CA 1
ATOM 1457 C C . ALA A 1 197 ? -17.250 -3.728 -5.744 1.00 91.88 197 ALA A C 1
ATOM 1459 O O . ALA A 1 197 ? -18.470 -3.862 -5.635 1.00 91.88 197 ALA A O 1
ATOM 1460 N N . THR A 1 198 ? -16.687 -2.523 -5.774 1.00 93.50 198 THR A N 1
ATOM 1461 C CA . THR A 1 198 ? -17.466 -1.276 -5.795 1.00 93.50 198 THR A CA 1
ATOM 1462 C C . THR A 1 198 ? -16.741 -0.166 -6.546 1.00 93.50 198 THR A C 1
ATOM 1464 O O . THR A 1 198 ? -15.523 -0.189 -6.703 1.00 93.50 198 THR A O 1
ATOM 1467 N N . THR A 1 199 ? -17.491 0.838 -6.985 1.00 93.00 199 THR A N 1
ATOM 1468 C CA . THR A 1 199 ? -16.983 2.080 -7.589 1.00 93.00 199 THR A CA 1
ATOM 1469 C C . THR A 1 199 ? -17.210 3.297 -6.689 1.00 93.00 199 THR A C 1
ATOM 1471 O O . THR A 1 199 ? -16.919 4.431 -7.074 1.00 93.00 199 THR A O 1
ATOM 1474 N N . THR A 1 200 ? -17.752 3.092 -5.483 1.00 91.88 200 THR A N 1
ATOM 1475 C CA . THR A 1 200 ? -18.095 4.183 -4.569 1.00 91.88 200 THR A CA 1
ATOM 1476 C C . THR A 1 200 ? -16.857 4.930 -4.083 1.00 91.88 200 THR A C 1
ATOM 1478 O O . THR A 1 200 ? -15.811 4.344 -3.809 1.00 91.88 200 THR A O 1
ATOM 1481 N N . ALA A 1 201 ? -16.997 6.247 -3.911 1.00 90.94 201 ALA A N 1
ATOM 1482 C CA . ALA A 1 201 ? -15.897 7.078 -3.432 1.00 90.94 201 ALA A CA 1
ATOM 1483 C C . ALA A 1 201 ? -15.543 6.840 -1.952 1.00 90.94 201 ALA A C 1
ATOM 1485 O O . ALA A 1 201 ? -14.433 7.120 -1.508 1.00 90.94 201 ALA A O 1
ATOM 1486 N N . ALA A 1 202 ? -16.487 6.292 -1.186 1.00 94.19 202 ALA A N 1
ATOM 1487 C CA . ALA A 1 202 ? -16.283 5.792 0.164 1.00 94.19 202 ALA A CA 1
ATOM 1488 C C . ALA A 1 202 ? -16.782 4.343 0.223 1.00 94.19 202 ALA A C 1
ATOM 1490 O O . ALA A 1 202 ? -17.982 4.081 0.128 1.00 94.19 202 ALA A O 1
ATOM 1491 N N . ALA A 1 203 ? -15.852 3.402 0.341 1.00 95.75 203 ALA A N 1
ATOM 1492 C CA . ALA A 1 203 ? -16.117 1.974 0.383 1.00 95.75 203 ALA A CA 1
ATOM 1493 C C . ALA A 1 203 ? -15.872 1.463 1.809 1.00 95.75 203 ALA A C 1
ATOM 1495 O O . ALA A 1 203 ? -14.728 1.331 2.254 1.00 95.75 203 ALA A O 1
ATOM 1496 N N . ALA A 1 204 ? -16.957 1.256 2.557 1.00 96.62 204 ALA A N 1
ATOM 1497 C CA . ALA A 1 204 ? -16.898 0.747 3.921 1.00 96.62 204 ALA A CA 1
ATOM 1498 C C . ALA A 1 204 ? -16.760 -0.780 3.921 1.00 96.62 204 ALA A C 1
ATOM 1500 O O . ALA A 1 204 ? -17.510 -1.477 3.243 1.00 96.62 204 ALA A O 1
ATOM 1501 N N . LEU A 1 205 ? -15.808 -1.287 4.700 1.00 97.50 205 LEU A N 1
ATOM 1502 C CA . LEU A 1 205 ? -15.685 -2.709 5.011 1.00 97.50 205 LEU A CA 1
ATOM 1503 C C . LEU A 1 205 ? -16.729 -3.101 6.072 1.00 97.50 205 LEU A C 1
ATOM 1505 O O . LEU A 1 205 ? -17.179 -2.232 6.828 1.00 97.50 205 LEU A O 1
ATOM 1509 N N . PRO A 1 206 ? -17.093 -4.393 6.181 1.00 96.75 206 PRO A N 1
ATOM 1510 C CA . PRO A 1 206 ? -18.002 -4.863 7.220 1.00 96.75 206 PRO A CA 1
ATOM 1511 C C . PRO A 1 206 ? -17.549 -4.451 8.626 1.00 96.75 206 PRO A C 1
ATOM 1513 O O . PRO A 1 206 ? -16.362 -4.488 8.952 1.00 96.75 206 PRO A O 1
ATOM 1516 N N . VAL A 1 207 ? -18.509 -4.061 9.464 1.00 96.75 207 VAL A N 1
ATOM 1517 C CA . VAL A 1 207 ? -18.262 -3.651 10.852 1.00 96.75 207 VAL A CA 1
ATOM 1518 C C . VAL A 1 207 ? -17.623 -4.788 11.659 1.00 96.75 207 VAL A C 1
ATOM 1520 O O . VAL A 1 207 ? -17.969 -5.955 11.482 1.00 96.75 207 VAL A O 1
ATOM 1523 N N . THR A 1 208 ? -16.687 -4.457 12.548 1.00 97.25 208 THR A N 1
ATOM 1524 C CA . THR A 1 208 ? -16.073 -5.448 13.444 1.00 97.25 208 THR A CA 1
ATOM 1525 C C . THR A 1 208 ? -17.056 -5.913 14.523 1.00 97.25 208 THR A C 1
ATOM 1527 O O . THR A 1 208 ? -18.057 -5.251 14.803 1.00 97.25 208 THR A O 1
ATOM 1530 N N . GLY A 1 209 ? -16.710 -6.984 15.245 1.00 95.75 209 GLY A N 1
ATOM 1531 C CA . GLY A 1 209 ? -17.297 -7.237 16.565 1.00 95.75 209 GLY A CA 1
ATOM 1532 C C . GLY A 1 209 ? -16.960 -6.131 17.580 1.00 95.75 209 GLY A C 1
ATOM 1533 O O . GLY A 1 209 ? -16.124 -5.259 17.320 1.00 95.75 209 GLY A O 1
ATOM 1534 N N . THR A 1 210 ? -17.606 -6.162 18.747 1.00 96.94 210 THR A N 1
ATOM 1535 C CA . THR A 1 210 ? -17.354 -5.214 19.845 1.00 96.94 210 THR A CA 1
ATOM 1536 C C . THR A 1 210 ? -15.969 -5.449 20.441 1.00 96.94 210 THR A C 1
ATOM 1538 O O . THR A 1 210 ? -15.750 -6.441 21.129 1.00 96.94 210 THR A O 1
ATOM 1541 N N . LEU A 1 211 ? -15.041 -4.533 20.179 1.00 97.25 211 LEU A N 1
ATOM 1542 C CA . LEU A 1 211 ? -13.650 -4.620 20.612 1.00 97.25 211 LEU A CA 1
ATOM 1543 C C . LEU A 1 211 ? -13.494 -4.164 22.061 1.00 97.25 211 LEU A C 1
ATOM 1545 O O . LEU A 1 211 ? -14.166 -3.227 22.497 1.00 97.25 211 LEU A O 1
ATOM 1549 N N . THR A 1 212 ? -12.578 -4.795 22.790 1.00 96.75 212 THR A N 1
ATOM 1550 C CA . THR A 1 212 ? -12.343 -4.512 24.211 1.00 96.75 212 THR A CA 1
ATOM 1551 C C . THR A 1 212 ? -11.632 -3.173 24.436 1.00 96.75 212 THR A C 1
ATOM 1553 O O . THR A 1 212 ? -10.698 -2.803 23.719 1.00 96.75 212 THR A O 1
ATOM 1556 N N . THR A 1 213 ? -12.057 -2.450 25.477 1.00 96.88 213 THR A N 1
ATOM 1557 C CA . THR A 1 213 ? -11.423 -1.213 25.957 1.00 96.88 213 THR A CA 1
ATOM 1558 C C . THR A 1 213 ? -9.950 -1.427 26.311 1.00 96.88 213 THR A C 1
ATOM 1560 O O . THR A 1 213 ? -9.582 -2.463 26.859 1.00 96.88 213 THR A O 1
ATOM 1563 N N . ALA A 1 214 ? -9.115 -0.422 26.039 1.00 95.38 214 ALA A N 1
ATOM 1564 C CA . ALA A 1 214 ? -7.708 -0.326 26.43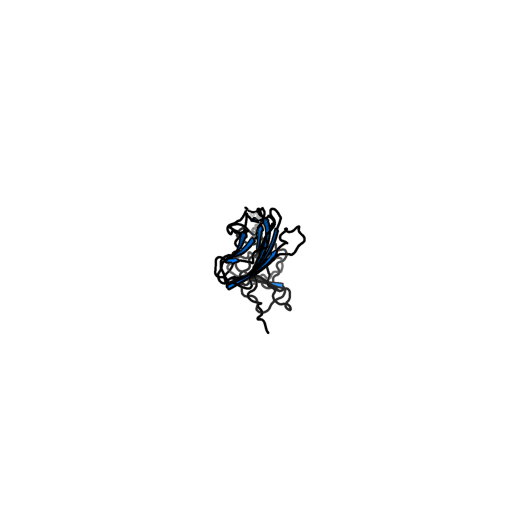8 1.00 95.38 214 ALA A CA 1
ATOM 1565 C C . ALA A 1 214 ? -6.843 -1.546 26.073 1.00 95.38 214 ALA A C 1
ATOM 1567 O O . ALA A 1 214 ? -5.786 -1.758 26.660 1.00 95.38 214 ALA A O 1
ATOM 1568 N N . THR A 1 215 ? -7.278 -2.332 25.089 1.00 96.62 215 THR A N 1
ATOM 1569 C CA . THR A 1 215 ? -6.547 -3.499 24.607 1.00 96.62 215 THR A CA 1
ATOM 1570 C C . THR A 1 215 ? -5.969 -3.209 23.231 1.00 96.62 215 THR A C 1
ATOM 1572 O O . THR A 1 215 ? -6.616 -2.550 22.415 1.00 96.62 215 THR A O 1
ATOM 1575 N N . GLU A 1 216 ? -4.750 -3.686 22.986 1.00 97.62 216 GLU A N 1
ATOM 1576 C CA . GLU A 1 216 ? -4.078 -3.567 21.694 1.00 97.62 216 GLU A CA 1
ATOM 1577 C C . GLU A 1 216 ? -4.774 -4.457 20.656 1.00 97.62 216 GLU A C 1
ATOM 1579 O O . GLU A 1 216 ? -4.921 -5.671 20.838 1.00 97.62 216 GLU A O 1
ATOM 1584 N N . GLN A 1 217 ? -5.222 -3.828 19.577 1.00 97.94 217 GLN A N 1
ATOM 1585 C CA . GLN A 1 217 ? -5.913 -4.447 18.456 1.00 97.94 217 GLN A CA 1
ATOM 1586 C C . GLN A 1 217 ? -5.018 -4.383 17.220 1.00 97.94 217 GLN A C 1
ATOM 1588 O O . GLN A 1 217 ? -4.242 -3.444 17.047 1.00 97.94 217 GLN A O 1
ATOM 1593 N N . PHE A 1 218 ? -5.166 -5.361 16.334 1.00 97.88 218 PHE A N 1
ATOM 1594 C CA . PHE A 1 218 ? -4.504 -5.390 15.038 1.00 97.88 218 PHE A CA 1
ATOM 1595 C C . PHE A 1 218 ? -5.515 -5.720 13.950 1.00 97.88 218 PHE A C 1
ATOM 1597 O O . PHE A 1 218 ? -6.278 -6.674 14.097 1.00 97.88 218 PHE A O 1
ATOM 1604 N N . ALA A 1 219 ? -5.480 -4.969 12.852 1.00 98.19 219 ALA A N 1
ATOM 1605 C CA . ALA A 1 219 ? -6.134 -5.352 11.612 1.00 98.19 219 ALA A CA 1
ATOM 1606 C C . ALA A 1 219 ? -5.174 -5.199 10.429 1.00 98.19 219 ALA A C 1
ATOM 1608 O O . ALA A 1 219 ? -4.354 -4.276 10.376 1.00 98.19 219 ALA A O 1
ATOM 1609 N N . ARG A 1 220 ? -5.314 -6.097 9.461 1.00 98.31 220 ARG A N 1
ATOM 1610 C CA . ARG A 1 220 ? -4.720 -5.988 8.138 1.00 98.31 220 ARG A CA 1
ATOM 1611 C C . ARG A 1 220 ? -5.841 -5.761 7.140 1.00 98.31 220 ARG A C 1
ATOM 1613 O O . ARG A 1 220 ? -6.787 -6.537 7.098 1.00 98.31 220 ARG A O 1
ATOM 1620 N N . ILE A 1 221 ? -5.737 -4.697 6.355 1.00 98.56 221 ILE A N 1
ATOM 1621 C CA . ILE A 1 221 ? -6.672 -4.389 5.274 1.00 98.56 221 ILE A CA 1
ATOM 1622 C C . ILE A 1 221 ? -5.899 -4.479 3.967 1.00 98.56 221 ILE A C 1
ATOM 1624 O O . ILE A 1 221 ? -4.888 -3.798 3.810 1.00 98.56 221 ILE A O 1
ATOM 1628 N N . VAL A 1 222 ? -6.376 -5.285 3.028 1.00 98.19 222 VAL A N 1
ATOM 1629 C CA . VAL A 1 222 ? -5.770 -5.434 1.703 1.00 98.19 222 VAL A CA 1
ATOM 1630 C C . VAL A 1 222 ? -6.803 -5.061 0.655 1.00 98.19 222 VAL A C 1
ATOM 1632 O O . VAL A 1 222 ? -7.939 -5.524 0.720 1.00 98.19 222 VAL A O 1
ATOM 1635 N N . ALA A 1 223 ? -6.421 -4.223 -0.304 1.00 97.44 223 ALA A N 1
ATOM 1636 C CA . ALA A 1 223 ? -7.305 -3.764 -1.363 1.00 97.44 223 ALA A CA 1
ATOM 1637 C C . ALA A 1 223 ? -6.612 -3.763 -2.722 1.00 97.44 223 ALA A C 1
ATOM 1639 O O . ALA A 1 223 ? -5.481 -3.301 -2.848 1.00 97.44 223 ALA A O 1
ATOM 1640 N N . VAL A 1 224 ? -7.328 -4.216 -3.745 1.00 95.88 224 VAL A N 1
ATOM 1641 C CA . VAL A 1 224 ? -6.988 -3.968 -5.145 1.00 95.88 224 VAL A CA 1
ATOM 1642 C C . VAL A 1 224 ? -7.869 -2.828 -5.629 1.00 95.88 224 VAL A C 1
ATOM 1644 O O . VAL A 1 224 ? -9.099 -2.907 -5.558 1.00 95.88 224 VAL A O 1
ATOM 1647 N N . VAL A 1 225 ? -7.237 -1.754 -6.096 1.00 95.31 225 VAL A N 1
ATOM 1648 C CA . VAL A 1 225 ? -7.936 -0.554 -6.556 1.00 95.31 225 VAL A CA 1
ATOM 1649 C C . VAL A 1 225 ? -7.567 -0.229 -7.992 1.00 95.31 225 VAL A C 1
ATOM 1651 O O . VAL A 1 225 ? -6.391 -0.079 -8.322 1.00 95.31 225 VAL A O 1
ATOM 1654 N N . ASN A 1 226 ? -8.586 -0.094 -8.836 1.00 94.31 226 ASN A N 1
ATOM 1655 C CA . ASN A 1 226 ? -8.434 0.297 -10.229 1.00 94.31 226 ASN A CA 1
ATOM 1656 C C . ASN A 1 226 ? -8.825 1.769 -10.348 1.00 94.31 226 ASN A C 1
ATOM 1658 O O . ASN A 1 226 ? -9.968 2.164 -10.091 1.00 94.31 226 ASN A O 1
ATOM 1662 N N . VAL A 1 227 ? -7.850 2.590 -10.712 1.00 94.00 227 VAL A N 1
ATOM 1663 C CA . VAL A 1 227 ? -7.960 4.044 -10.688 1.00 94.00 227 VAL A CA 1
ATOM 1664 C C . VAL A 1 227 ? -8.399 4.523 -12.064 1.00 94.00 227 VAL A C 1
ATOM 1666 O O . VAL A 1 227 ? -7.609 4.529 -13.002 1.00 94.00 227 VAL A O 1
ATOM 1669 N N . GLY A 1 228 ? -9.659 4.944 -12.187 1.00 91.38 228 GLY A N 1
ATOM 1670 C CA . GLY A 1 228 ? -10.181 5.532 -13.426 1.00 91.38 228 GLY A CA 1
ATOM 1671 C C . GLY A 1 228 ? -9.707 6.967 -13.649 1.00 91.38 228 GLY A C 1
ATOM 1672 O O . GLY A 1 228 ? -9.472 7.365 -14.783 1.00 91.38 228 GLY A O 1
ATOM 1673 N N . THR A 1 229 ? -9.506 7.720 -12.563 1.00 93.19 229 THR A N 1
ATOM 1674 C CA . THR A 1 229 ? -9.039 9.112 -12.583 1.00 93.19 229 THR A CA 1
ATOM 1675 C C . THR A 1 229 ? -8.005 9.338 -11.486 1.00 93.19 229 THR A C 1
ATOM 1677 O O . THR A 1 229 ? -8.222 8.939 -10.342 1.00 93.19 229 THR A O 1
ATOM 1680 N N . ALA A 1 230 ? -6.896 10.010 -11.821 1.00 94.19 230 ALA A N 1
ATOM 1681 C CA . ALA A 1 230 ? -5.852 10.361 -10.859 1.00 94.19 230 ALA A CA 1
ATOM 1682 C C . ALA A 1 230 ? -6.421 11.170 -9.684 1.00 94.19 230 ALA A C 1
ATOM 1684 O O . ALA A 1 230 ? -7.174 12.124 -9.887 1.00 94.19 230 ALA A O 1
ATOM 1685 N N . GLY A 1 231 ? -6.032 10.805 -8.466 1.00 94.69 231 GLY A N 1
ATOM 1686 C CA . GLY A 1 231 ? -6.538 11.379 -7.222 1.00 94.69 231 GLY A CA 1
ATOM 1687 C C . GLY A 1 231 ? -5.747 10.857 -6.033 1.00 94.69 231 GLY A C 1
ATOM 1688 O O . GLY A 1 231 ? -4.534 10.677 -6.125 1.00 94.69 231 GLY A O 1
ATOM 1689 N N . ASN A 1 232 ? -6.415 10.547 -4.927 1.00 95.25 232 ASN A N 1
ATOM 1690 C CA . ASN A 1 232 ? -5.791 9.842 -3.812 1.00 95.25 232 ASN A CA 1
ATOM 1691 C C . ASN A 1 232 ? -6.729 8.807 -3.192 1.00 95.25 232 ASN A C 1
ATOM 1693 O O . ASN A 1 232 ? -7.939 8.858 -3.413 1.00 95.25 232 ASN A O 1
ATOM 1697 N N . ILE A 1 233 ? -6.147 7.896 -2.415 1.00 96.19 233 ILE A N 1
ATOM 1698 C CA . ILE A 1 233 ? -6.858 6.937 -1.572 1.00 96.19 233 ILE A CA 1
ATOM 1699 C C . ILE A 1 233 ? -6.325 6.996 -0.139 1.00 96.19 233 ILE A C 1
ATOM 1701 O O . ILE A 1 233 ? -5.131 7.197 0.094 1.00 96.19 233 ILE A O 1
ATOM 1705 N N . ARG A 1 234 ? -7.214 6.819 0.838 1.00 95.62 234 ARG A N 1
ATOM 1706 C CA . ARG A 1 234 ? -6.891 6.809 2.270 1.00 95.62 234 ARG A CA 1
ATOM 1707 C C . ARG A 1 234 ? -7.731 5.791 3.030 1.00 95.62 234 ARG A C 1
ATOM 1709 O O . ARG A 1 234 ? -8.892 5.559 2.687 1.00 95.62 234 ARG A O 1
ATOM 1716 N N . LEU A 1 235 ? -7.156 5.242 4.098 1.00 97.69 235 LEU A N 1
ATOM 1717 C CA . LEU A 1 235 ? -7.878 4.437 5.079 1.00 97.69 235 LEU A CA 1
ATOM 1718 C C . LEU A 1 235 ? -8.433 5.341 6.181 1.00 97.69 235 LEU A C 1
ATOM 1720 O O . LEU A 1 235 ? -7.689 6.050 6.867 1.00 97.69 235 LEU A O 1
ATOM 1724 N N . ARG A 1 236 ? -9.749 5.289 6.364 1.00 97.31 236 ARG A N 1
ATOM 1725 C CA . ARG A 1 236 ? -10.470 6.019 7.404 1.00 97.31 236 ARG A CA 1
ATOM 1726 C C . ARG A 1 236 ? -11.098 5.056 8.398 1.00 97.31 236 ARG A C 1
ATOM 1728 O O . ARG A 1 236 ? -11.369 3.900 8.070 1.00 97.31 236 ARG A O 1
ATOM 1735 N N . VAL A 1 237 ? -11.332 5.549 9.606 1.00 97.75 237 VAL A N 1
ATOM 1736 C CA . VAL A 1 237 ? -11.890 4.778 10.715 1.00 97.75 237 VAL A CA 1
ATOM 1737 C C . VAL A 1 237 ? -13.046 5.528 11.364 1.00 97.75 237 VAL A C 1
ATOM 1739 O O . VAL A 1 237 ? -12.976 6.741 11.560 1.00 97.75 237 VAL A O 1
ATOM 1742 N N . THR A 1 238 ? -14.097 4.791 11.706 1.00 97.81 238 THR A N 1
ATOM 1743 C CA . THR A 1 238 ? -15.219 5.240 12.547 1.00 97.81 238 THR A CA 1
ATOM 1744 C C . THR A 1 238 ? -15.377 4.236 13.685 1.00 97.81 238 THR A C 1
ATOM 1746 O O . THR A 1 238 ? -15.093 3.052 13.491 1.00 97.81 238 THR A O 1
ATOM 1749 N N . SER A 1 239 ? -15.834 4.668 14.861 1.00 97.12 239 SER A N 1
ATOM 1750 C CA . SER A 1 239 ? -16.166 3.742 15.950 1.00 97.12 239 SER A CA 1
ATOM 1751 C C . SER A 1 239 ? -17.526 4.027 16.562 1.00 97.12 239 SER A C 1
ATOM 1753 O O . SER A 1 239 ? -17.883 5.191 16.727 1.00 97.12 239 SER A O 1
ATOM 1755 N N . SER A 1 240 ? -18.250 2.975 16.951 1.00 97.69 240 SER A N 1
ATOM 1756 C CA . SER A 1 240 ? -19.607 3.110 17.502 1.00 97.69 240 SER A CA 1
ATOM 1757 C C . SER A 1 240 ? -19.659 3.702 18.914 1.00 97.69 240 SER A C 1
ATOM 1759 O O . SER A 1 240 ? -20.688 4.237 19.312 1.00 97.69 240 SER A O 1
ATOM 1761 N N . ALA A 1 241 ? -18.555 3.641 19.663 1.00 96.94 241 ALA A N 1
ATOM 1762 C CA . ALA A 1 241 ? -18.412 4.246 20.985 1.00 96.94 241 ALA A CA 1
ATOM 1763 C C . ALA A 1 241 ? -16.956 4.644 21.251 1.00 96.94 241 ALA A C 1
ATOM 1765 O O . ALA A 1 241 ? -16.035 3.954 20.811 1.00 96.94 241 ALA A O 1
ATOM 1766 N N . GLY A 1 242 ? -16.735 5.734 21.990 1.00 96.81 242 GLY A N 1
ATOM 1767 C CA . GLY A 1 242 ? -15.400 6.244 22.318 1.00 96.81 242 GLY A CA 1
ATOM 1768 C C . GLY A 1 242 ? -14.560 6.585 21.081 1.00 96.81 242 GLY A C 1
ATOM 1769 O O . GLY A 1 242 ? -15.074 7.020 20.054 1.00 96.81 242 GLY A O 1
ATOM 1770 N N . THR A 1 243 ? -13.255 6.350 21.181 1.00 97.81 243 THR A N 1
ATOM 1771 C CA . THR A 1 243 ? -12.250 6.700 20.166 1.00 97.81 243 THR A CA 1
ATOM 1772 C C . THR A 1 243 ? -11.294 5.545 19.877 1.00 97.81 243 THR A C 1
ATOM 1774 O O . THR A 1 243 ? -11.192 4.597 20.664 1.00 97.81 243 THR A O 1
ATOM 1777 N N . VAL A 1 244 ? -10.656 5.593 18.712 1.00 98.38 244 VAL A N 1
ATOM 1778 C CA . VAL A 1 244 ? -9.573 4.724 18.248 1.00 98.38 244 VAL A CA 1
ATOM 1779 C C . VAL A 1 244 ? -8.274 5.519 18.322 1.00 98.38 244 VAL A C 1
ATOM 1781 O O . VAL A 1 244 ? -8.201 6.600 17.749 1.00 98.38 244 VAL A O 1
ATOM 1784 N N . THR A 1 245 ? -7.246 4.998 18.982 1.00 98.25 245 THR A N 1
ATOM 1785 C CA . THR A 1 245 ? -5.915 5.623 19.005 1.00 98.25 245 THR A CA 1
ATOM 1786 C C . THR A 1 245 ? -4.970 4.819 18.114 1.00 98.25 245 THR A C 1
ATOM 1788 O O . THR A 1 245 ? -4.629 3.694 18.491 1.00 98.25 245 THR A O 1
ATOM 1791 N N . PRO A 1 246 ? -4.538 5.349 16.953 1.00 98.38 246 PRO A N 1
ATOM 1792 C CA . PRO A 1 246 ? -3.523 4.714 16.118 1.00 98.38 246 PRO A CA 1
ATOM 1793 C C . PRO A 1 246 ? -2.212 4.546 16.884 1.00 98.38 246 PRO A C 1
ATOM 1795 O O . PRO A 1 246 ? -1.788 5.451 17.606 1.00 98.38 246 PRO A O 1
ATOM 1798 N N . ARG A 1 247 ? -1.544 3.408 16.722 1.00 98.31 247 ARG A N 1
ATOM 1799 C CA . ARG A 1 247 ? -0.301 3.105 17.439 1.00 98.31 247 ARG A CA 1
ATOM 1800 C C . ARG A 1 247 ? 0.900 3.221 16.522 1.00 98.31 247 ARG A C 1
ATOM 1802 O O . ARG A 1 247 ? 0.836 2.890 15.328 1.00 98.31 247 ARG A O 1
ATOM 1809 N N . ARG A 1 248 ? 2.016 3.669 17.102 1.00 97.38 248 ARG A N 1
ATOM 1810 C CA . ARG A 1 248 ? 3.333 3.660 16.458 1.00 97.38 248 ARG A CA 1
ATOM 1811 C C . ARG A 1 248 ? 3.610 2.278 15.876 1.00 97.38 248 ARG A C 1
ATOM 1813 O O . ARG A 1 248 ? 3.387 1.266 16.529 1.00 97.38 248 ARG A O 1
ATOM 1820 N N . GLY A 1 249 ? 4.177 2.253 14.676 1.00 95.56 249 GLY A N 1
ATOM 1821 C CA . GLY A 1 249 ? 4.460 1.005 13.971 1.00 95.56 249 GLY A CA 1
ATOM 1822 C C . GLY A 1 249 ? 3.374 0.612 12.980 1.00 95.56 249 GLY A C 1
ATOM 1823 O O . GLY A 1 249 ? 3.691 -0.145 12.075 1.00 95.56 249 GLY A O 1
ATOM 1824 N N . SER A 1 250 ? 2.172 1.197 13.048 1.00 98.44 250 SER A N 1
ATOM 1825 C CA . SER A 1 250 ? 1.210 1.105 11.943 1.00 98.44 250 SER A CA 1
ATOM 1826 C C . SER A 1 250 ? 1.807 1.666 10.660 1.00 98.44 250 SER A C 1
ATOM 1828 O O . SER A 1 250 ? 2.476 2.706 10.682 1.00 98.44 250 SER A O 1
ATOM 1830 N N . PHE A 1 251 ? 1.546 1.006 9.537 1.00 97.88 251 PHE A N 1
ATOM 1831 C CA . PHE A 1 251 ? 2.023 1.436 8.227 1.00 97.88 251 PHE A CA 1
ATOM 1832 C C . PHE A 1 251 ? 1.061 1.030 7.117 1.00 97.88 251 PHE A C 1
ATOM 1834 O O . PHE A 1 251 ? 0.221 0.148 7.295 1.00 97.88 251 PHE A O 1
ATOM 1841 N N . TYR A 1 252 ? 1.222 1.648 5.954 1.00 97.88 252 TYR A N 1
ATOM 1842 C CA . TYR A 1 252 ? 0.638 1.142 4.721 1.00 97.88 252 TYR A CA 1
ATOM 1843 C C . TYR A 1 252 ? 1.693 0.973 3.640 1.00 97.88 252 TYR A C 1
ATOM 1845 O O . TYR A 1 252 ? 2.720 1.658 3.648 1.00 97.88 252 TYR A O 1
ATOM 1853 N N . ARG A 1 253 ? 1.417 0.059 2.713 1.00 96.62 253 ARG A N 1
ATOM 1854 C CA . ARG A 1 253 ? 2.170 -0.163 1.486 1.00 96.62 253 ARG A CA 1
ATOM 1855 C C . ARG A 1 253 ? 1.259 0.031 0.288 1.00 96.62 253 ARG A C 1
ATOM 1857 O O . ARG A 1 253 ? 0.091 -0.352 0.327 1.00 96.62 253 ARG A O 1
ATOM 1864 N N . ALA A 1 254 ? 1.808 0.616 -0.761 1.00 95.88 254 ALA A N 1
ATOM 1865 C CA . ALA A 1 254 ? 1.165 0.720 -2.056 1.00 95.88 254 ALA A CA 1
ATOM 1866 C C . ALA A 1 254 ? 2.104 0.134 -3.104 1.00 95.88 254 ALA A C 1
ATOM 1868 O O . ALA A 1 254 ? 3.259 0.542 -3.188 1.00 95.88 254 ALA A O 1
ATOM 1869 N N . THR A 1 255 ? 1.613 -0.821 -3.884 1.00 93.12 255 THR A N 1
ATOM 1870 C CA . THR A 1 255 ? 2.356 -1.431 -4.991 1.00 93.12 255 THR A CA 1
ATOM 1871 C C . THR A 1 255 ? 1.571 -1.194 -6.265 1.00 93.12 255 THR A C 1
ATOM 1873 O O . THR A 1 255 ? 0.393 -1.546 -6.331 1.00 93.12 255 THR A O 1
ATOM 1876 N N . ARG A 1 256 ? 2.195 -0.601 -7.284 1.00 90.12 256 ARG A N 1
ATOM 1877 C CA . ARG A 1 256 ? 1.557 -0.460 -8.597 1.00 90.12 256 ARG A CA 1
ATOM 1878 C C . ARG A 1 256 ? 1.599 -1.810 -9.315 1.00 90.12 256 ARG A C 1
ATOM 1880 O O . ARG A 1 256 ? 2.677 -2.350 -9.547 1.00 90.12 256 ARG A O 1
ATOM 1887 N N . LEU A 1 257 ? 0.433 -2.346 -9.656 1.00 87.12 257 LEU A N 1
ATOM 1888 C CA . LEU A 1 257 ? 0.307 -3.587 -10.417 1.00 87.12 257 LEU A CA 1
ATOM 1889 C C . LEU A 1 257 ? 0.391 -3.300 -11.923 1.00 87.12 257 LEU A C 1
ATOM 1891 O O . LEU A 1 257 ? 0.038 -2.207 -12.377 1.00 87.12 257 LEU A O 1
ATOM 1895 N N . PHE A 1 258 ? 0.856 -4.285 -12.697 1.00 75.31 258 PHE A N 1
ATOM 1896 C CA . PHE A 1 258 ? 0.901 -4.188 -14.155 1.00 75.31 258 PHE A CA 1
ATOM 1897 C C . PHE A 1 258 ? -0.496 -4.017 -14.750 1.00 75.31 258 PHE A C 1
ATOM 1899 O O . PHE A 1 258 ? -1.474 -4.603 -14.290 1.00 75.31 258 PHE A O 1
ATOM 1906 N N . ALA A 1 259 ? -0.549 -3.298 -15.868 1.00 63.09 259 ALA A N 1
ATOM 1907 C CA . ALA A 1 259 ? -1.682 -3.333 -16.787 1.00 63.09 259 ALA A CA 1
ATOM 1908 C C . ALA A 1 259 ? -1.469 -4.314 -17.962 1.00 63.09 259 ALA A C 1
ATOM 1910 O O . ALA A 1 259 ? -2.405 -4.555 -18.711 1.00 63.09 259 ALA A O 1
ATOM 1911 N N . GLY A 1 260 ? -0.251 -4.850 -18.154 1.00 56.03 260 GLY A N 1
ATOM 1912 C CA . GLY A 1 260 ? 0.146 -5.578 -19.373 1.00 56.03 260 GLY A CA 1
ATOM 1913 C C . GLY A 1 260 ? 0.053 -7.111 -19.328 1.00 56.03 260 GLY A C 1
ATOM 1914 O O . GLY A 1 260 ? -0.322 -7.710 -20.326 1.00 56.03 260 GLY A O 1
ATOM 1915 N N . ASN A 1 261 ? 0.332 -7.758 -18.190 1.00 55.91 261 ASN A N 1
ATOM 1916 C CA . ASN A 1 261 ? 0.283 -9.228 -18.044 1.00 55.91 261 ASN A CA 1
ATOM 1917 C C . ASN A 1 261 ? -1.055 -9.723 -17.472 1.00 55.91 261 ASN A C 1
ATOM 1919 O O . ASN A 1 261 ? -1.107 -10.595 -16.605 1.00 55.91 261 ASN A O 1
ATOM 1923 N N . VAL A 1 262 ? -2.155 -9.124 -17.917 1.00 63.66 262 VAL A N 1
ATOM 1924 C CA . VAL A 1 262 ? -3.503 -9.510 -17.489 1.00 63.66 262 VAL A CA 1
ATOM 1925 C C . VAL A 1 262 ? -3.964 -10.702 -18.317 1.00 63.66 262 VAL A C 1
ATOM 1927 O O . VAL A 1 262 ? -4.101 -10.608 -19.533 1.00 63.66 262 VAL A O 1
ATOM 1930 N N . GLY A 1 263 ? -4.203 -11.834 -17.658 1.00 59.25 263 GLY A N 1
ATOM 1931 C CA . GLY A 1 263 ? -4.874 -12.967 -18.282 1.00 59.25 263 GLY A CA 1
ATOM 1932 C C . GLY A 1 263 ? -6.375 -12.711 -18.362 1.00 59.25 263 GLY A C 1
ATOM 1933 O O . GLY A 1 263 ? -6.989 -12.279 -17.386 1.00 59.25 263 GLY A O 1
ATOM 1934 N N . THR A 1 264 ? -6.987 -13.003 -19.505 1.00 67.44 264 THR A N 1
ATOM 1935 C CA . THR A 1 264 ? -8.422 -13.284 -19.532 1.00 67.44 264 THR A CA 1
ATOM 1936 C C . THR A 1 264 ? -8.634 -14.674 -18.948 1.00 67.44 264 THR A C 1
ATOM 1938 O O . THR A 1 264 ? -7.857 -15.590 -19.217 1.00 67.44 264 THR A O 1
ATOM 1941 N N . PHE A 1 265 ? -9.671 -14.849 -18.127 1.00 71.06 265 PHE A N 1
ATOM 1942 C CA . PHE A 1 265 ? -10.091 -16.194 -17.751 1.00 71.06 265 PHE A CA 1
ATOM 1943 C C . PHE A 1 265 ? -10.453 -16.947 -19.038 1.00 71.06 265 PHE A C 1
ATOM 1945 O O . PHE A 1 265 ? -11.393 -16.563 -19.736 1.00 71.06 265 PHE A O 1
ATOM 1952 N N . VAL A 1 266 ? -9.670 -17.969 -19.378 1.00 59.72 266 VAL A N 1
ATOM 1953 C CA . VAL A 1 266 ? -10.011 -18.921 -20.434 1.00 59.72 266 VAL A CA 1
ATOM 1954 C C . VAL A 1 266 ? -10.781 -20.036 -19.737 1.00 59.72 266 VAL A C 1
ATOM 1956 O O . VAL A 1 266 ? -10.194 -20.777 -18.952 1.00 59.72 266 VAL A O 1
ATOM 1959 N N . ALA A 1 267 ? -12.099 -20.053 -19.943 1.00 55.44 267 ALA A N 1
ATOM 1960 C CA . ALA A 1 267 ? -12.987 -21.093 -19.429 1.00 55.44 267 ALA A CA 1
ATOM 1961 C C . ALA A 1 267 ? -12.692 -22.454 -20.071 1.00 55.44 267 ALA A C 1
ATOM 1963 O O . ALA A 1 267 ? -12.363 -22.467 -21.281 1.00 55.44 267 ALA A O 1
#

Sequence (267 aa):
MSLIISNESTPAQPPASSTEVFVNSSKKLSTIDDASLVRVFATLDGIETFTNKTLTGELLTAGTATVAPLTFNAGTNLTTPVAGATEYDGTSFYDTIDTTSGRAQRSDFQIFRLNADGSALGPTIADFFGATSSFPTVLNAIYLMEFFVWFTKTTAGTVTWTLTNTQTYTNIAAYYDMCPVGGIGTNGAQNGGGIDATTTAAAALPVTGTLTTATEQFARIVAVVNVGTAGNIRLRVTSSAGTVTPRRGSFYRATRLFAGNVGTFVA

pLDDT: mean 84.09, std 18.02, range [30.7, 98.56]

Secondary structure (DSSP, 8-state):
-----PPPPPPPPPP---------TTS--------S---------S----SS----SPPPPPP-SS--SS-PPP-PPPSS--TT-EEE-SS-EEE-S-SSS-PEE---EEEEE-SSPPPPB-SS-EETT-TT-PEEE-TT-EEEEEEEEEEEESSSB-EEEEEEESS-EEEEEEEEEE--TT-TTS-SPPEEEEEEEE--SEEEPPPPP-BPTT-EEEEEEEEEEEESSSEEEEEEEEESSS-EEE-TT-EEEEEEEPSSSPPP---

Radius of gyration: 33.13 Å; chains: 1; bounding box: 115×67×66 Å